Protein AF-A0AAD5YRX8-F1 (afdb_monomer)

Foldseek 3Di:
DPDDQAEDPVQPDLPAQAWEAEPVNYIGRHHLVLLLVQAVLSVVVVPPPDCVVVPVVDDDDDDDDDAPEDDPVLPPPCLVVVLVVVVVVVVVVVPDDDDDDDDDDDDDDDDDDDDDDDDDPPPPDSPRRRYYYDHADDQLLVQLRCQSVVHDHDQDQAPVSVVSVVSVCSSSRRVPSVVVVLVSCPDPRNLVPLVVQLVVCVVNVVVVSNVSSVVSDDDPDPDPDPPDD

Mean predicted aligned error: 15.64 Å

Solvent-accessible surface area (backbone atoms only — not comparable to full-atom values): 14385 Å² total; per-residue (Å²): 130,78,95,75,72,43,66,38,91,93,24,64,50,89,86,31,54,26,31,41,28,32,64,80,46,44,32,34,32,40,46,57,70,47,48,40,72,44,7,66,58,43,29,59,61,70,68,46,82,59,66,71,77,60,49,81,77,56,96,70,92,77,94,75,88,70,71,57,63,73,68,79,85,72,50,99,64,59,59,63,61,51,49,52,52,49,53,51,52,58,59,56,60,77,74,63,85,84,77,89,77,83,82,87,80,80,84,82,89,79,90,82,82,90,82,91,76,83,82,75,87,70,78,78,74,94,78,75,57,51,47,34,59,44,97,41,53,58,68,32,47,51,53,47,52,26,56,65,64,72,45,89,70,77,83,82,88,47,67,68,56,51,52,47,24,50,54,45,31,61,74,53,43,26,67,62,61,56,62,57,46,62,63,56,56,74,35,72,81,40,60,77,42,21,69,60,42,24,52,52,16,63,75,72,68,35,60,70,51,24,56,53,19,53,77,66,50,78,74,81,72,78,73,79,76,81,75,88,127

Radius of gyration: 24.67 Å; Cα contacts (8 Å, |Δi|>4): 198; chains: 1; bounding box: 83×58×82 Å

Secondary structure (DSSP, 8-state):
--TT-PBPTTS--TT-SEEEE-TT--EEEE-HHHHHHH-HHHHHHHTSPPHHHHGGG-----------PPPGGG-TTHHHHHHHHHHHHHHHHTT------------------------------S---EEEE-SS-HHHHHHHHHHHTT---PPP--HHHHHHHHHHHHHTT-HHHHHHHHHHTTSHHHHT-HHHHHHHHHHHT-HHHHHHHHHHS-----PPP----

Organism: NCBI:txid56174

Sequence (229 aa):
MSPDQKFHPQFDDPEAEIIISSKEGTLFRVHSAILKSASDLLRLFLSRPSIAAATEASTHFESFAPAKHLPSALSAGGWRERQKAREAAAAADKGGGWGDSRPKRSEPATSFMEDAAPRNEGKLDDTSADVITVPFFDKPLERVLLIISAKPIPPWQSFAELEAAMEVMDYLDTPGPISYIRYWCLTPVFLSEPIRLYGLGARYGWEDVMQHASKLTPIPQSVPNPAFS

Structure (mmCIF, N/CA/C/O backbone):
data_AF-A0AAD5YRX8-F1
#
_entry.id   AF-A0AAD5YRX8-F1
#
loop_
_atom_site.group_PDB
_atom_site.id
_atom_site.type_symbol
_atom_site.label_atom_id
_atom_site.label_alt_id
_atom_site.label_comp_id
_atom_site.label_asym_id
_atom_site.label_entity_id
_atom_site.label_seq_id
_atom_site.pdbx_PDB_ins_code
_atom_site.Cartn_x
_atom_site.Cartn_y
_atom_site.Cartn_z
_atom_site.occupancy
_atom_site.B_iso_or_equiv
_atom_site.auth_seq_id
_atom_site.auth_comp_id
_atom_site.auth_asym_id
_atom_site.auth_atom_id
_atom_site.pdbx_PDB_model_num
ATOM 1 N N . MET A 1 1 ? -5.962 17.416 25.108 1.00 44.09 1 MET A N 1
ATOM 2 C CA . MET A 1 1 ? -5.984 16.975 23.699 1.00 44.09 1 MET A CA 1
ATOM 3 C C . MET A 1 1 ? -5.557 18.166 22.862 1.00 44.09 1 MET A C 1
ATOM 5 O O . MET A 1 1 ? -6.163 19.218 23.018 1.00 44.09 1 MET A O 1
ATOM 9 N N . SER A 1 2 ? -4.455 18.067 22.115 1.00 42.47 2 SER A N 1
ATOM 10 C CA . SER A 1 2 ? -4.017 19.171 21.248 1.00 42.47 2 SER A CA 1
ATOM 11 C C . SER A 1 2 ? -5.039 19.378 20.119 1.00 42.47 2 SER A C 1
ATOM 13 O O . SER A 1 2 ? -5.554 18.385 19.611 1.00 42.47 2 SER A O 1
ATOM 15 N N . PRO A 1 3 ? -5.362 20.626 19.750 1.00 48.47 3 PRO A N 1
ATOM 16 C CA . PRO A 1 3 ? -6.600 20.964 19.040 1.00 48.47 3 PRO A CA 1
ATOM 17 C C . PRO A 1 3 ? -6.695 20.598 17.545 1.00 48.47 3 PRO A C 1
ATOM 19 O O . PRO A 1 3 ? -7.724 20.896 16.954 1.00 48.47 3 PRO A O 1
ATOM 22 N N . ASP A 1 4 ? -5.723 19.908 16.938 1.00 59.03 4 ASP A N 1
ATOM 23 C CA . ASP A 1 4 ? -5.696 19.697 15.475 1.00 59.03 4 ASP A CA 1
ATOM 24 C C . ASP A 1 4 ? -5.558 18.222 15.043 1.00 59.03 4 ASP A C 1
ATOM 26 O O . ASP A 1 4 ? -4.971 17.918 14.005 1.00 59.03 4 ASP A O 1
ATOM 30 N N . GLN A 1 5 ? -6.083 17.269 15.822 1.00 68.62 5 GLN A N 1
ATOM 31 C CA . GLN A 1 5 ? -6.191 15.886 15.339 1.00 68.62 5 GLN A CA 1
ATOM 32 C C . GLN A 1 5 ? -7.262 15.797 14.250 1.00 68.62 5 GLN A C 1
ATOM 34 O O . GLN A 1 5 ? -8.460 15.884 14.517 1.00 68.62 5 GLN A O 1
ATOM 39 N N . LYS A 1 6 ? -6.811 15.635 13.006 1.00 89.94 6 LYS A N 1
ATOM 40 C CA . LYS A 1 6 ? -7.665 15.533 11.825 1.00 89.94 6 LYS A CA 1
ATOM 41 C C . LYS A 1 6 ? -7.817 14.071 11.413 1.00 89.94 6 LYS A C 1
ATOM 43 O O . LYS A 1 6 ? -6.823 13.391 11.154 1.00 89.94 6 LYS A O 1
ATOM 48 N N . PHE A 1 7 ? -9.059 13.603 11.313 1.00 92.19 7 PHE A N 1
ATOM 49 C CA . PHE A 1 7 ? -9.356 12.310 10.701 1.00 92.19 7 PHE A CA 1
ATOM 50 C C . PHE A 1 7 ? -9.218 12.385 9.180 1.00 92.19 7 PHE A C 1
ATOM 52 O O . PHE A 1 7 ? -9.568 13.386 8.542 1.00 92.19 7 PHE A O 1
ATOM 59 N N . HIS A 1 8 ? -8.677 11.323 8.590 1.00 93.12 8 HIS A N 1
ATOM 60 C CA . HIS A 1 8 ? -8.546 11.221 7.147 1.00 93.12 8 HIS A CA 1
ATOM 61 C C . HIS A 1 8 ? -9.921 10.959 6.504 1.00 93.12 8 HIS A C 1
ATOM 63 O O . HIS A 1 8 ? -10.581 9.993 6.877 1.00 93.12 8 HIS A O 1
ATOM 69 N N . PRO A 1 9 ? -10.347 11.716 5.474 1.00 92.81 9 PRO A N 1
ATOM 70 C CA . PRO A 1 9 ? -11.719 11.654 4.950 1.00 92.81 9 PRO A CA 1
ATOM 71 C C . PRO A 1 9 ? -12.128 10.285 4.384 1.00 92.81 9 PRO A C 1
ATOM 73 O O . PRO A 1 9 ? -13.308 9.958 4.339 1.00 92.81 9 PRO A O 1
ATOM 76 N N . GLN A 1 10 ? -11.170 9.471 3.927 1.00 92.38 10 GLN A N 1
ATOM 77 C CA . GLN A 1 10 ? -11.443 8.114 3.421 1.00 92.38 10 GLN A CA 1
ATOM 78 C C . GLN A 1 10 ? -11.399 7.015 4.499 1.00 92.38 10 GLN A C 1
ATOM 80 O O . GLN A 1 10 ? -11.791 5.874 4.216 1.00 92.38 10 GLN A O 1
ATOM 85 N N . PHE A 1 11 ? -10.904 7.359 5.691 1.00 93.19 11 PHE A N 1
ATOM 86 C CA . PHE A 1 11 ? -10.679 6.490 6.847 1.00 93.19 11 PHE A CA 1
ATOM 87 C C . PHE A 1 11 ? -11.217 7.178 8.110 1.00 93.19 11 PHE A C 1
ATOM 89 O O . PHE A 1 11 ? -10.489 7.369 9.081 1.00 93.19 11 PHE A O 1
ATOM 96 N N . ASP A 1 12 ? -12.487 7.578 8.057 1.00 92.94 12 ASP A N 1
ATOM 97 C CA . ASP A 1 12 ? -13.241 8.185 9.161 1.00 92.94 12 ASP A CA 1
ATOM 98 C C . ASP A 1 12 ? -14.551 7.412 9.390 1.00 92.94 12 ASP A C 1
ATOM 100 O O . ASP A 1 12 ? -15.645 7.964 9.444 1.00 92.94 12 ASP A O 1
ATOM 104 N N . ASP A 1 13 ? -14.449 6.083 9.400 1.00 90.50 13 ASP A N 1
ATOM 105 C CA . ASP A 1 13 ? -15.590 5.215 9.679 1.00 90.50 13 ASP A CA 1
ATOM 106 C C . ASP A 1 13 ? -15.780 5.112 11.203 1.00 90.50 13 ASP A C 1
ATOM 108 O O . ASP A 1 13 ? -14.859 4.639 11.878 1.00 90.50 13 ASP A O 1
ATOM 112 N N . PRO A 1 14 ? -16.918 5.556 11.769 1.00 88.19 14 PRO A N 1
ATOM 113 C CA . PRO A 1 14 ? -17.164 5.492 13.208 1.00 88.19 14 PRO A CA 1
ATOM 114 C C . PRO A 1 14 ? -17.244 4.069 13.759 1.00 88.19 14 PRO A C 1
ATOM 116 O O . PRO A 1 14 ? -16.998 3.876 14.944 1.00 88.19 14 PRO A O 1
ATOM 119 N N . GLU A 1 15 ? -17.518 3.073 12.917 1.00 87.12 15 GLU A N 1
ATOM 120 C CA . GLU A 1 15 ? -17.596 1.670 13.334 1.00 87.12 15 GLU A CA 1
ATOM 121 C C . GLU A 1 15 ? -16.211 1.006 13.433 1.00 87.12 15 GLU A C 1
ATOM 123 O O . GLU A 1 15 ? -16.094 -0.166 13.790 1.00 87.12 15 GLU A O 1
ATOM 128 N N . ALA A 1 16 ? -15.139 1.715 13.073 1.00 89.81 16 ALA A N 1
ATOM 129 C CA . ALA A 1 16 ? -13.795 1.163 13.100 1.00 89.81 16 ALA A CA 1
ATOM 130 C C . ALA A 1 16 ? -13.229 1.078 14.526 1.00 89.81 16 ALA A C 1
ATOM 132 O O . ALA A 1 16 ? -13.111 2.067 15.244 1.00 89.81 16 ALA A O 1
ATOM 133 N N . GLU A 1 17 ? -12.762 -0.113 14.889 1.00 89.31 17 GLU A N 1
ATOM 134 C CA . GLU A 1 17 ? -12.237 -0.415 16.228 1.00 89.31 17 GLU A CA 1
ATOM 135 C C . GLU A 1 17 ? -10.806 0.102 16.478 1.00 89.31 17 GLU A C 1
ATOM 137 O O . GLU A 1 17 ? -10.356 0.181 17.623 1.00 89.31 17 GLU A O 1
ATOM 142 N N . ILE A 1 18 ? -10.049 0.396 15.413 1.00 90.44 18 ILE A N 1
ATOM 143 C CA . ILE A 1 18 ? -8.621 0.725 15.492 1.00 90.44 18 ILE A CA 1
ATOM 144 C C . ILE A 1 18 ? -8.366 2.074 14.841 1.00 90.44 18 ILE A C 1
ATOM 146 O O . ILE A 1 18 ? -8.819 2.347 13.728 1.00 90.44 18 ILE A O 1
ATOM 150 N N . ILE A 1 19 ? -7.560 2.890 15.513 1.00 93.12 19 ILE A N 1
ATOM 151 C CA . ILE A 1 19 ? -7.082 4.162 14.985 1.00 93.12 19 ILE A CA 1
ATOM 152 C C . ILE A 1 19 ? -5.579 4.053 14.768 1.00 93.12 19 ILE A C 1
ATOM 154 O O . ILE A 1 19 ? -4.818 3.833 15.705 1.00 93.12 19 ILE A O 1
ATOM 158 N N . ILE A 1 20 ? -5.125 4.250 13.537 1.00 92.81 20 ILE A N 1
ATOM 159 C CA . ILE A 1 20 ? -3.703 4.395 13.233 1.00 92.81 20 ILE A CA 1
ATOM 160 C C . ILE A 1 20 ? -3.388 5.889 13.170 1.00 92.81 20 ILE A C 1
ATOM 162 O O . ILE A 1 20 ? -4.012 6.623 12.413 1.00 92.81 20 ILE A O 1
ATOM 166 N N . SER A 1 21 ? -2.426 6.347 13.965 1.00 93.44 21 SER A N 1
ATOM 167 C CA . SER A 1 21 ? -1.923 7.722 13.937 1.00 93.44 21 SER A CA 1
ATOM 168 C C . SER A 1 21 ? -0.626 7.774 13.144 1.00 93.44 21 SER A C 1
ATOM 170 O O . SER A 1 21 ? 0.329 7.064 13.474 1.00 93.44 21 SER A O 1
ATOM 172 N N . SER A 1 22 ? -0.563 8.651 12.147 1.00 94.50 22 SER A N 1
ATOM 173 C CA . SER A 1 22 ? 0.682 8.953 11.444 1.00 94.50 22 SER A CA 1
ATOM 174 C C . SER A 1 22 ? 1.635 9.793 12.298 1.00 94.50 22 SER A C 1
ATOM 176 O O . SER A 1 22 ? 1.285 10.283 13.378 1.00 94.50 22 SER A O 1
ATOM 178 N N . LYS A 1 23 ? 2.841 10.010 11.768 1.00 91.62 23 LYS A N 1
ATOM 179 C CA . LYS A 1 23 ? 3.840 10.934 12.312 1.00 91.62 23 LYS A CA 1
ATOM 180 C C . LYS A 1 23 ? 3.385 12.398 12.268 1.00 91.62 23 LYS A C 1
ATOM 182 O O . LYS A 1 23 ? 3.828 13.185 13.098 1.00 91.62 23 LYS A O 1
ATOM 187 N N . GLU A 1 24 ? 2.535 12.761 11.309 1.00 90.12 24 GLU A N 1
ATOM 188 C CA . GLU A 1 24 ? 2.011 14.127 11.139 1.00 90.12 24 GLU A CA 1
ATOM 189 C C . GLU A 1 24 ? 0.778 14.389 12.020 1.00 90.12 24 GLU A C 1
ATOM 191 O O . GLU A 1 24 ? 0.320 15.523 12.116 1.00 90.12 24 GLU A O 1
ATOM 196 N N . GLY A 1 25 ? 0.280 13.360 12.716 1.00 89.56 25 GLY A N 1
ATOM 197 C CA . GLY A 1 25 ? -0.861 13.453 13.627 1.00 89.56 25 GLY A CA 1
ATOM 198 C C . GLY A 1 25 ? -2.216 13.190 12.967 1.00 89.56 25 GLY A C 1
ATOM 199 O O . GLY A 1 25 ? -3.239 13.281 13.647 1.00 89.56 25 GLY A O 1
ATOM 200 N N . THR A 1 26 ? -2.238 12.832 11.680 1.00 94.19 26 THR A N 1
ATOM 201 C CA . THR A 1 26 ? -3.454 12.404 10.981 1.00 94.19 26 THR A CA 1
ATOM 202 C C . THR A 1 26 ? -3.899 11.041 11.496 1.00 94.19 26 THR A C 1
ATOM 204 O O . THR A 1 26 ? -3.095 10.116 11.659 1.00 94.19 26 THR A O 1
ATOM 207 N N . LEU A 1 27 ? -5.199 10.921 11.759 1.00 94.44 27 LEU A N 1
ATOM 208 C CA . LEU A 1 27 ? -5.818 9.718 12.301 1.00 94.44 27 LEU A CA 1
ATOM 209 C C . LEU A 1 27 ? -6.548 8.941 11.202 1.00 94.44 27 LEU A C 1
ATOM 211 O O . LEU A 1 27 ? -7.339 9.502 10.442 1.00 94.44 27 LEU A O 1
ATOM 215 N N . PHE A 1 28 ? -6.307 7.635 11.154 1.00 95.25 28 PHE A N 1
ATOM 216 C CA . PHE A 1 28 ? -6.902 6.705 10.201 1.00 95.25 28 PHE A CA 1
ATOM 217 C C . PHE A 1 28 ? -7.710 5.654 10.963 1.00 95.25 28 PHE A C 1
ATOM 219 O O . PHE A 1 28 ? -7.137 4.782 11.618 1.00 95.25 28 PHE A O 1
ATOM 226 N N . ARG A 1 29 ? -9.038 5.729 10.876 1.00 94.38 29 ARG A N 1
ATOM 227 C CA . ARG A 1 29 ? -9.967 4.726 11.410 1.00 94.38 29 ARG A CA 1
ATOM 228 C C . ARG A 1 29 ? -10.007 3.520 10.473 1.00 94.38 29 ARG A C 1
ATOM 230 O O . ARG A 1 29 ? -10.356 3.647 9.297 1.00 94.38 29 ARG A O 1
ATOM 237 N N . VAL A 1 30 ? -9.603 2.353 10.975 1.00 93.44 30 VAL A N 1
ATOM 238 C CA . VAL A 1 30 ? -9.500 1.110 10.198 1.00 93.44 30 VAL A CA 1
ATOM 239 C C . VAL A 1 30 ? -10.091 -0.064 10.977 1.00 93.44 30 VAL A C 1
ATOM 241 O O . VAL A 1 30 ? -9.853 -0.239 12.168 1.00 93.44 30 VAL A O 1
ATOM 244 N N . HIS A 1 31 ? -10.843 -0.914 10.282 1.00 92.88 31 HIS A N 1
ATOM 245 C CA . HIS A 1 31 ? -11.428 -2.122 10.860 1.00 92.88 31 HIS A CA 1
ATOM 246 C C . HIS A 1 31 ? -10.367 -3.176 11.183 1.00 92.88 31 HIS A C 1
ATOM 248 O O . HIS A 1 31 ? -9.516 -3.500 10.345 1.00 92.88 31 HIS A O 1
ATOM 254 N N . SER A 1 32 ? -10.461 -3.792 12.366 1.00 89.88 32 SER A N 1
ATOM 255 C CA . SER A 1 32 ? -9.506 -4.821 12.790 1.00 89.88 32 SER A CA 1
ATOM 256 C C . SER A 1 32 ? -9.499 -6.033 11.863 1.00 89.88 32 SER A C 1
ATOM 258 O O . SER A 1 32 ? -8.435 -6.589 11.598 1.00 89.88 32 SER A O 1
ATOM 260 N N . ALA A 1 33 ? -10.650 -6.396 11.289 1.00 89.50 33 ALA A N 1
ATOM 261 C CA . ALA A 1 33 ? -10.764 -7.470 10.305 1.00 89.50 33 ALA A CA 1
ATOM 262 C C . ALA A 1 33 ? -9.861 -7.251 9.075 1.00 89.50 33 ALA A C 1
ATOM 264 O O . ALA A 1 33 ? -9.190 -8.188 8.640 1.00 89.50 33 ALA A O 1
ATOM 265 N N . ILE A 1 34 ? -9.779 -6.015 8.563 1.00 91.00 34 ILE A N 1
ATOM 266 C CA . ILE A 1 34 ? -8.937 -5.665 7.408 1.00 91.00 34 ILE A CA 1
ATOM 267 C C . ILE A 1 34 ? -7.463 -5.849 7.778 1.00 91.00 34 ILE A C 1
ATOM 269 O O . ILE A 1 34 ? -6.748 -6.604 7.119 1.00 91.00 34 ILE A O 1
ATOM 273 N N . LEU A 1 35 ? -7.024 -5.246 8.887 1.00 89.38 35 LEU A N 1
ATOM 274 C CA . LEU A 1 35 ? -5.632 -5.321 9.347 1.00 89.38 35 LEU A CA 1
ATOM 275 C C . LEU A 1 35 ? -5.197 -6.761 9.667 1.00 89.38 35 LEU A C 1
ATOM 277 O O . LEU A 1 35 ? -4.124 -7.190 9.245 1.00 89.38 35 LEU A O 1
ATOM 281 N N . LYS A 1 36 ? -6.056 -7.536 10.344 1.00 89.25 36 LYS A N 1
ATOM 282 C CA . LYS A 1 36 ? -5.835 -8.959 10.662 1.00 89.25 36 LYS A CA 1
ATOM 283 C C . LYS A 1 36 ? -5.796 -9.846 9.417 1.00 89.25 36 LYS A C 1
ATOM 285 O O . LYS A 1 36 ? -5.235 -10.936 9.475 1.00 89.25 36 LYS A O 1
ATOM 290 N N . SER A 1 37 ? -6.456 -9.453 8.329 1.00 86.50 37 SER A N 1
ATOM 291 C CA . SER A 1 37 ? -6.424 -10.203 7.069 1.00 86.50 37 SER A CA 1
ATOM 292 C C . SER A 1 37 ? -5.160 -9.920 6.258 1.00 86.50 37 SER A C 1
ATOM 294 O O . SER A 1 37 ? -4.647 -10.822 5.601 1.00 86.50 37 SER A O 1
ATOM 296 N N . ALA A 1 38 ? -4.642 -8.692 6.341 1.00 86.31 38 ALA A N 1
ATOM 297 C CA . ALA A 1 38 ? -3.509 -8.233 5.548 1.00 86.31 38 ALA A CA 1
ATOM 298 C C . ALA A 1 38 ? -2.139 -8.534 6.180 1.00 86.31 38 ALA A C 1
ATOM 300 O O . ALA A 1 38 ? -1.150 -8.614 5.450 1.00 86.31 38 ALA A O 1
ATOM 301 N N . SER A 1 39 ? -2.073 -8.682 7.508 1.00 85.12 39 SER A N 1
ATOM 302 C CA . SER A 1 39 ? -0.830 -8.878 8.261 1.00 85.12 39 SER A CA 1
ATOM 303 C C . SER A 1 39 ? -0.990 -9.917 9.365 1.00 85.12 39 SER A C 1
ATOM 305 O O . SER A 1 39 ? -1.843 -9.782 10.248 1.00 85.12 39 SER A O 1
ATOM 307 N N . ASP A 1 40 ? -0.123 -10.931 9.360 1.00 79.88 40 ASP A N 1
ATOM 308 C CA . ASP A 1 40 ? -0.052 -11.913 10.446 1.00 79.88 40 ASP A CA 1
ATOM 309 C C . ASP A 1 40 ? 0.504 -11.287 11.732 1.00 79.88 40 ASP A C 1
ATOM 311 O O . ASP A 1 40 ? 0.082 -11.650 12.832 1.00 79.88 40 ASP A O 1
ATOM 315 N N . LEU A 1 41 ? 1.383 -10.286 11.618 1.00 80.25 41 LEU A N 1
ATOM 316 C CA . LEU A 1 41 ? 1.864 -9.512 12.759 1.00 80.25 41 LEU A CA 1
ATOM 317 C C . LEU A 1 41 ? 0.719 -8.761 13.435 1.00 80.25 41 LEU A C 1
ATOM 319 O O . LEU A 1 41 ? 0.541 -8.879 14.649 1.00 80.25 41 LEU A O 1
ATOM 323 N N . LEU A 1 42 ? -0.081 -8.016 12.666 1.00 81.12 42 LEU A N 1
ATOM 324 C CA . LEU A 1 42 ? -1.233 -7.295 13.208 1.00 81.12 42 LEU A CA 1
ATOM 325 C C . LEU A 1 42 ? -2.302 -8.272 13.688 1.00 81.12 42 LEU A C 1
ATOM 327 O O . LEU A 1 42 ? -2.927 -8.024 14.715 1.00 81.12 42 LEU A O 1
ATOM 331 N N . ARG A 1 43 ? -2.460 -9.427 13.033 1.00 81.19 43 ARG A N 1
ATOM 332 C CA . ARG A 1 43 ? -3.308 -10.508 13.539 1.00 81.19 43 ARG A CA 1
ATOM 333 C C . ARG A 1 43 ? -2.878 -10.947 14.930 1.00 81.19 43 ARG A C 1
ATOM 335 O O . ARG A 1 43 ? -3.718 -10.975 15.824 1.00 81.19 43 ARG A O 1
ATOM 342 N N . LEU A 1 44 ? -1.600 -11.237 15.144 1.00 81.31 44 LEU A N 1
ATOM 343 C CA . LEU A 1 44 ? -1.081 -11.646 16.451 1.00 81.31 44 LEU A CA 1
ATOM 344 C C . LEU A 1 44 ? -1.159 -10.522 17.489 1.00 81.31 44 LEU A C 1
ATOM 346 O O . LEU A 1 44 ? -1.487 -10.784 18.644 1.00 81.31 44 LEU A O 1
ATOM 350 N N . PHE A 1 45 ? -0.876 -9.283 17.089 1.00 80.31 45 PHE A N 1
ATOM 351 C CA . PHE A 1 45 ? -0.910 -8.118 17.969 1.00 80.31 45 PHE A CA 1
ATOM 352 C C . PHE A 1 45 ? -2.334 -7.800 18.444 1.00 80.31 45 PHE A C 1
ATOM 354 O O . PHE A 1 45 ? -2.554 -7.623 19.639 1.00 80.31 45 PHE A O 1
ATOM 361 N N . LEU A 1 46 ? -3.303 -7.806 17.526 1.00 79.94 46 LEU A N 1
ATOM 362 C CA . LEU A 1 46 ? -4.705 -7.458 17.777 1.00 79.94 46 LEU A CA 1
ATOM 363 C C . LEU A 1 46 ? -5.549 -8.624 18.303 1.00 79.94 46 LEU A C 1
ATOM 365 O O . LEU A 1 46 ? -6.672 -8.411 18.749 1.00 79.94 46 LEU A O 1
ATOM 369 N N . SER A 1 47 ? -5.057 -9.863 18.213 1.00 77.31 47 SER A N 1
ATOM 370 C CA . SER A 1 47 ? -5.730 -11.029 18.812 1.00 77.31 47 SER A CA 1
ATOM 371 C C . SER A 1 47 ? -5.374 -11.218 20.286 1.00 77.31 47 SER A C 1
ATOM 373 O O . SER A 1 47 ? -5.960 -12.073 20.947 1.00 77.31 47 SER A O 1
ATOM 375 N N . ARG A 1 48 ? -4.422 -10.444 20.825 1.00 71.94 48 ARG A N 1
ATOM 376 C CA . ARG A 1 48 ? -4.182 -10.418 22.269 1.00 71.94 48 ARG A CA 1
ATOM 377 C C . ARG A 1 48 ? -5.348 -9.682 22.933 1.00 71.94 48 ARG A C 1
ATOM 379 O O . ARG A 1 48 ? -5.638 -8.563 22.511 1.00 71.94 48 ARG A O 1
ATOM 386 N N . PRO A 1 49 ? -6.007 -10.267 23.950 1.00 54.41 49 PRO A N 1
ATOM 387 C CA . PRO A 1 49 ? -7.066 -9.574 24.666 1.00 54.41 49 PRO A CA 1
ATOM 388 C C . PRO A 1 49 ? -6.502 -8.262 25.212 1.00 54.41 49 PRO A C 1
ATOM 390 O O . PRO A 1 49 ? -5.483 -8.251 25.908 1.00 54.41 49 PRO A O 1
ATOM 393 N N . SER A 1 50 ? -7.126 -7.148 24.827 1.00 49.81 50 SER A N 1
ATOM 394 C CA . SER A 1 50 ? -6.769 -5.834 25.344 1.00 49.81 50 SER A CA 1
ATOM 395 C C . SER A 1 50 ? -6.889 -5.875 26.868 1.00 49.81 50 SER A C 1
ATOM 397 O O . SER A 1 50 ? -7.925 -6.280 27.394 1.00 49.81 50 SER A O 1
ATOM 399 N N . ILE A 1 51 ? -5.844 -5.451 27.586 1.00 44.91 51 ILE A N 1
ATOM 400 C CA . ILE A 1 51 ? -5.853 -5.350 29.058 1.00 44.91 51 ILE A CA 1
ATOM 401 C C . ILE A 1 51 ? -7.011 -4.449 29.541 1.00 44.91 51 ILE A C 1
ATOM 403 O O . ILE A 1 51 ? -7.465 -4.588 30.674 1.00 44.91 51 ILE A O 1
ATOM 407 N N . ALA A 1 52 ? -7.579 -3.612 28.662 1.00 43.91 52 ALA A N 1
ATOM 408 C CA . ALA A 1 52 ? -8.800 -2.854 28.925 1.00 43.91 52 ALA A CA 1
ATOM 409 C C . ALA A 1 52 ? -9.977 -3.743 29.382 1.00 43.91 52 ALA A C 1
ATOM 411 O O . ALA A 1 52 ? -10.634 -3.405 30.359 1.00 43.91 52 ALA A O 1
ATOM 412 N N . ALA A 1 53 ? -10.174 -4.928 28.786 1.00 41.78 53 ALA A N 1
ATOM 413 C CA . ALA A 1 53 ? -11.232 -5.860 29.205 1.00 41.78 53 ALA A CA 1
ATOM 414 C C . ALA A 1 53 ? -10.944 -6.537 30.561 1.00 41.78 53 ALA A C 1
ATOM 416 O O . ALA A 1 53 ? -11.858 -6.989 31.241 1.00 41.78 53 ALA A O 1
ATOM 417 N N . ALA A 1 54 ? -9.676 -6.593 30.982 1.00 37.88 54 ALA A N 1
ATOM 418 C CA . ALA A 1 54 ? -9.285 -7.108 32.295 1.00 37.88 54 ALA A CA 1
ATOM 419 C C . ALA A 1 54 ? -9.332 -6.032 33.398 1.00 37.88 54 ALA A C 1
ATOM 421 O O . ALA A 1 54 ? -9.214 -6.356 34.578 1.00 37.88 54 ALA A O 1
ATOM 422 N N . THR A 1 55 ? -9.515 -4.758 33.031 1.00 37.97 55 THR A N 1
ATOM 423 C CA . THR A 1 55 ? -9.501 -3.634 33.980 1.00 37.97 55 THR A CA 1
ATOM 424 C C . THR A 1 55 ? -10.842 -3.473 34.710 1.00 37.97 55 THR A C 1
ATOM 426 O O . THR A 1 55 ? -10.878 -2.914 35.803 1.00 37.97 55 THR A O 1
ATOM 429 N N . GLU A 1 56 ? -11.933 -4.059 34.205 1.00 44.16 56 GLU A N 1
ATOM 430 C CA . GLU A 1 56 ? -13.218 -4.093 34.927 1.00 44.16 56 GLU A CA 1
ATOM 431 C C . GLU A 1 56 ? -13.202 -5.016 36.163 1.00 44.16 56 GLU A C 1
ATOM 433 O O . GLU A 1 56 ? -14.089 -4.933 37.008 1.00 44.16 56 GLU A O 1
ATOM 438 N N . ALA A 1 57 ? -12.172 -5.857 36.324 1.00 45.47 57 ALA A N 1
ATOM 439 C CA . ALA A 1 57 ? -12.051 -6.775 37.457 1.00 45.47 57 ALA A CA 1
ATOM 440 C C . ALA A 1 57 ? -11.175 -6.258 38.614 1.00 45.47 57 ALA A C 1
ATOM 442 O O . ALA A 1 57 ? -11.005 -6.971 39.604 1.00 45.47 57 ALA A O 1
ATOM 443 N N . SER A 1 58 ? -10.585 -5.059 38.545 1.00 37.28 58 SER A N 1
ATOM 444 C CA . SER A 1 58 ? -9.764 -4.546 39.655 1.00 37.28 58 SER A CA 1
ATOM 445 C C . SER A 1 58 ? -9.748 -3.024 39.720 1.00 37.28 58 SER A C 1
ATOM 447 O O . SER A 1 58 ? -8.977 -2.337 39.057 1.00 37.28 58 SER A O 1
ATOM 449 N N . THR A 1 59 ? -10.600 -2.497 40.594 1.00 40.56 59 THR A N 1
ATOM 450 C CA . THR A 1 59 ? -10.596 -1.109 41.045 1.00 40.56 59 THR A CA 1
ATOM 451 C C . THR A 1 59 ? -9.340 -0.809 41.871 1.00 40.56 59 THR A C 1
ATOM 453 O O . THR A 1 59 ? -9.349 -1.050 43.076 1.00 40.56 59 THR A O 1
ATOM 456 N N . HIS A 1 60 ? -8.281 -0.257 41.271 1.00 35.69 60 HIS A N 1
ATOM 457 C CA . HIS A 1 60 ? -7.401 0.701 41.958 1.00 35.69 60 HIS A CA 1
ATOM 458 C C . HIS A 1 60 ? -6.466 1.447 40.985 1.00 35.69 60 HIS A C 1
ATOM 460 O O . HIS A 1 60 ? -5.583 0.854 40.381 1.00 35.69 60 HIS A O 1
ATOM 466 N N . PHE A 1 61 ? -6.705 2.756 40.865 1.00 32.84 61 PHE A N 1
ATOM 467 C CA . PHE A 1 61 ? -5.781 3.864 40.573 1.00 32.84 61 PHE A CA 1
ATOM 468 C C . PHE A 1 61 ? -4.386 3.546 39.983 1.00 32.84 61 PHE A C 1
ATOM 470 O O . PHE A 1 61 ? -3.509 3.107 40.714 1.00 32.84 61 PHE A O 1
ATOM 477 N N . GLU A 1 62 ? -4.146 3.937 38.725 1.00 31.6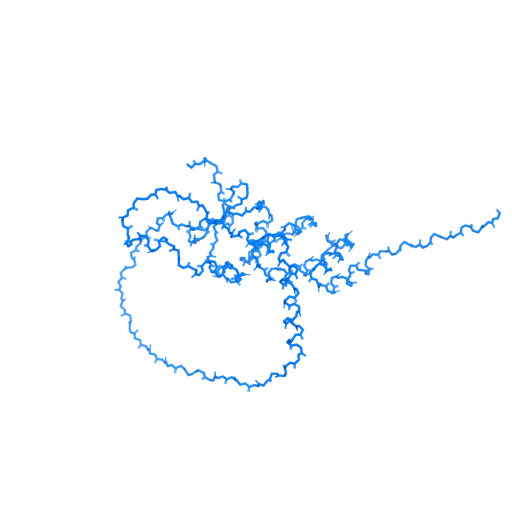4 62 GLU A N 1
ATOM 478 C CA . GLU A 1 62 ? -3.120 4.938 38.371 1.00 31.64 62 GLU A CA 1
ATOM 479 C C . GLU A 1 62 ? -3.259 5.365 36.903 1.00 31.64 62 GLU A C 1
ATOM 481 O O . GLU A 1 62 ? -3.317 4.550 35.982 1.00 31.64 62 GLU A O 1
ATOM 486 N N . SER A 1 63 ? -3.341 6.678 36.687 1.00 47.91 63 SER A N 1
ATOM 487 C CA . SER A 1 63 ? -3.260 7.291 35.367 1.00 47.91 63 SER A CA 1
ATOM 488 C C . SER A 1 63 ? -1.912 6.987 34.725 1.00 47.91 63 SER A C 1
ATOM 490 O O . SER A 1 63 ? -0.896 7.305 35.328 1.00 47.91 63 SER A O 1
ATOM 492 N N . PHE A 1 64 ? -1.913 6.472 33.498 1.00 28.31 64 PHE A N 1
ATOM 493 C CA . PHE A 1 64 ? -1.021 6.862 32.400 1.00 28.31 64 PHE A CA 1
ATOM 494 C C . PHE A 1 64 ? -1.409 6.017 31.181 1.00 28.31 64 PHE A C 1
ATOM 496 O O . PHE A 1 64 ? -1.156 4.816 31.143 1.00 28.31 64 PHE A O 1
ATOM 503 N N . ALA A 1 65 ? -2.018 6.632 30.166 1.00 46.34 65 ALA A N 1
ATOM 504 C CA . ALA A 1 65 ? -1.979 6.044 28.834 1.00 46.34 65 ALA A CA 1
ATOM 505 C C . ALA A 1 65 ? -0.569 6.256 28.269 1.00 46.34 65 ALA A C 1
ATOM 507 O O . ALA A 1 65 ? -0.049 7.374 28.322 1.00 46.34 65 ALA A O 1
ATOM 508 N N . PRO A 1 66 ? 0.013 5.233 27.640 1.00 41.44 66 PRO A N 1
ATOM 509 C CA . PRO A 1 66 ? 0.737 5.497 26.416 1.00 41.44 66 PRO A CA 1
ATOM 510 C C . PRO A 1 66 ? 0.107 4.694 25.282 1.00 41.44 66 PRO A C 1
ATOM 512 O O . PRO A 1 66 ? -0.276 3.534 25.446 1.00 41.44 66 PRO A O 1
ATOM 515 N N . ALA A 1 67 ? -0.006 5.341 24.122 1.00 44.28 67 ALA A N 1
ATOM 516 C CA . ALA A 1 67 ? -0.324 4.687 22.862 1.00 44.28 67 ALA A CA 1
ATOM 517 C C . ALA A 1 67 ? 0.487 3.390 22.738 1.00 44.28 67 ALA A C 1
ATOM 519 O O . ALA A 1 67 ? 1.673 3.349 23.086 1.00 44.28 67 ALA A O 1
ATOM 520 N N . LYS A 1 68 ? -0.155 2.316 22.270 1.00 54.94 68 LYS A N 1
ATOM 521 C CA . LYS A 1 68 ? 0.511 1.024 22.110 1.00 54.94 68 LYS A CA 1
ATOM 522 C C . LYS A 1 68 ? 1.539 1.171 20.985 1.00 54.94 68 LYS A C 1
ATOM 524 O O . LYS A 1 68 ? 1.211 1.056 19.807 1.00 54.94 68 LYS A O 1
ATOM 529 N N . HIS A 1 69 ? 2.785 1.462 21.341 1.00 54.41 69 HIS A N 1
ATOM 530 C CA . HIS A 1 69 ? 3.891 1.419 20.397 1.00 54.41 69 HIS A CA 1
ATOM 531 C C . HIS A 1 69 ? 4.100 -0.032 19.960 1.00 54.41 69 HIS A C 1
ATOM 533 O O . HIS A 1 69 ? 4.243 -0.934 20.791 1.00 54.41 69 HIS A O 1
ATOM 539 N N . LEU A 1 70 ? 4.126 -0.264 18.650 1.00 54.59 70 LEU A N 1
ATOM 540 C CA . LEU A 1 70 ? 4.562 -1.538 18.092 1.00 54.59 70 LEU A CA 1
ATOM 541 C C . LEU A 1 70 ? 5.997 -1.842 18.592 1.00 54.59 70 LEU A C 1
ATOM 543 O O . LEU A 1 70 ? 6.846 -0.946 18.578 1.00 54.59 70 LEU A O 1
ATOM 547 N N . PRO A 1 71 ? 6.285 -3.063 19.085 1.00 44.09 71 PRO A N 1
ATOM 548 C CA . PRO A 1 71 ? 7.540 -3.363 19.773 1.00 44.09 71 PRO A CA 1
ATOM 549 C C . PRO A 1 71 ? 8.790 -3.094 18.917 1.00 44.09 71 PRO A C 1
ATOM 551 O O . PRO A 1 71 ? 8.861 -3.472 17.751 1.00 44.09 71 PRO A O 1
ATOM 554 N N . SER A 1 72 ? 9.833 -2.532 19.544 1.00 40.28 72 SER A N 1
ATOM 555 C CA . SER A 1 72 ? 11.134 -2.154 18.946 1.00 40.28 72 SER A CA 1
ATOM 556 C C . SER A 1 72 ? 11.944 -3.304 18.309 1.00 40.28 72 SER A C 1
ATOM 558 O O . SER A 1 72 ? 13.015 -3.064 17.748 1.00 40.28 72 SER A O 1
ATOM 560 N N . ALA A 1 73 ? 11.447 -4.545 18.332 1.00 41.50 73 ALA A N 1
ATOM 561 C CA . ALA A 1 73 ? 11.996 -5.661 17.550 1.00 41.50 73 ALA A CA 1
ATOM 562 C C . ALA A 1 73 ? 11.869 -5.449 16.019 1.00 41.50 73 ALA A C 1
ATOM 564 O O . ALA A 1 73 ? 12.353 -6.255 15.226 1.00 41.50 73 ALA A O 1
ATOM 565 N N . LEU A 1 74 ? 11.240 -4.340 15.617 1.00 46.56 74 LEU A N 1
ATOM 566 C CA . LEU A 1 74 ? 11.102 -3.797 14.265 1.00 46.56 74 LEU A CA 1
ATOM 567 C C . LEU A 1 74 ? 12.345 -3.029 13.760 1.00 46.56 74 LEU A C 1
ATOM 569 O O . LEU A 1 74 ? 12.261 -2.309 12.769 1.00 46.56 74 LEU A O 1
ATOM 573 N N . SER A 1 75 ? 13.506 -3.163 14.414 1.00 38.94 75 SER A N 1
ATOM 574 C CA . SER A 1 75 ? 14.763 -2.574 13.927 1.00 38.94 75 SER A CA 1
ATOM 575 C C . SER A 1 75 ? 15.127 -3.088 12.524 1.00 38.94 75 SER A C 1
ATOM 577 O O . SER A 1 75 ? 14.973 -4.275 12.219 1.00 38.94 75 SER A O 1
ATOM 579 N N . ALA A 1 76 ? 15.649 -2.176 11.697 1.00 38.47 76 ALA A N 1
ATOM 580 C CA . ALA A 1 76 ? 15.923 -2.244 10.256 1.00 38.47 76 ALA A CA 1
ATOM 581 C C . ALA A 1 76 ? 16.881 -3.363 9.760 1.00 38.47 76 ALA A C 1
ATOM 583 O O . ALA A 1 76 ? 17.411 -3.286 8.651 1.00 38.47 76 ALA A O 1
ATOM 584 N N . GLY A 1 77 ? 17.102 -4.424 10.542 1.00 38.62 77 GLY A N 1
ATOM 585 C CA . GLY A 1 77 ? 17.941 -5.578 10.200 1.00 38.62 77 GLY A CA 1
ATOM 586 C C . GLY A 1 77 ? 17.201 -6.917 10.078 1.00 38.62 77 GLY A C 1
ATOM 587 O O . GLY A 1 77 ? 17.645 -7.778 9.325 1.00 38.62 77 GLY A O 1
ATOM 588 N N . GLY A 1 78 ? 16.049 -7.096 10.739 1.00 47.94 78 GLY A N 1
ATOM 589 C CA . GLY A 1 78 ? 15.361 -8.399 10.816 1.00 47.94 78 GLY A CA 1
ATOM 590 C C . GLY A 1 78 ? 14.612 -8.839 9.549 1.00 47.94 78 GLY A C 1
ATOM 591 O O . GLY A 1 78 ? 13.940 -9.871 9.555 1.00 47.94 78 GLY A O 1
ATOM 592 N N . TRP A 1 79 ? 14.663 -8.049 8.475 1.00 49.53 79 TRP A N 1
ATOM 593 C CA . TRP A 1 79 ? 13.952 -8.313 7.219 1.00 49.53 79 TRP A CA 1
ATOM 594 C C . TRP A 1 79 ? 14.714 -9.283 6.307 1.00 49.53 79 TRP A C 1
ATOM 596 O O . TRP A 1 79 ? 14.097 -10.171 5.724 1.00 49.53 79 TRP A O 1
ATOM 606 N N . ARG A 1 80 ? 16.055 -9.210 6.264 1.00 51.59 80 ARG A N 1
ATOM 607 C CA . ARG A 1 80 ? 16.886 -10.181 5.523 1.00 51.59 80 ARG A CA 1
ATOM 608 C C . ARG A 1 80 ? 16.750 -11.595 6.085 1.00 51.59 80 ARG A C 1
ATOM 610 O O . ARG A 1 80 ? 16.656 -12.547 5.317 1.00 51.59 80 ARG A O 1
ATOM 617 N N . GLU A 1 81 ? 16.694 -11.728 7.411 1.00 53.50 81 GLU A N 1
ATOM 618 C CA . GLU A 1 81 ? 16.496 -13.017 8.088 1.00 53.50 81 GLU A CA 1
ATOM 619 C C . GLU A 1 81 ? 15.133 -13.637 7.733 1.00 53.50 81 GLU A C 1
ATOM 621 O O . GLU A 1 81 ? 15.049 -14.819 7.404 1.00 53.50 81 GLU A O 1
ATOM 626 N N . ARG A 1 82 ? 14.064 -12.825 7.740 1.00 57.38 82 ARG A N 1
ATOM 627 C CA . ARG A 1 82 ? 12.698 -13.263 7.409 1.00 57.38 82 ARG A CA 1
ATOM 628 C C . ARG A 1 82 ? 12.523 -13.596 5.931 1.00 57.38 82 ARG A C 1
ATOM 630 O O . ARG A 1 82 ? 11.879 -14.594 5.616 1.00 57.38 82 ARG A O 1
ATOM 637 N N . GLN A 1 83 ? 13.120 -12.815 5.031 1.00 57.56 83 GLN A N 1
ATOM 638 C CA . GLN A 1 83 ? 13.116 -13.112 3.599 1.00 57.56 83 GLN A CA 1
ATOM 639 C C . GLN A 1 83 ? 13.847 -14.426 3.318 1.00 57.56 83 GLN A C 1
ATOM 641 O O . GLN A 1 83 ? 13.286 -15.303 2.669 1.00 57.56 83 GLN A O 1
ATOM 646 N N . LYS A 1 84 ? 15.039 -14.616 3.894 1.00 59.44 84 LYS A N 1
ATOM 647 C CA . LYS A 1 84 ? 15.802 -15.861 3.760 1.00 59.44 84 LYS A CA 1
ATOM 648 C C . LYS A 1 84 ? 15.038 -17.066 4.319 1.00 59.44 84 LYS A C 1
ATOM 650 O O . LYS A 1 84 ? 15.061 -18.134 3.716 1.00 59.44 84 LYS A O 1
ATOM 655 N N . ALA A 1 85 ? 14.311 -16.896 5.426 1.00 57.94 85 ALA A N 1
ATOM 656 C CA . ALA A 1 85 ? 13.440 -17.936 5.974 1.00 57.94 85 ALA A CA 1
ATOM 657 C C . ALA A 1 85 ? 12.251 -18.265 5.049 1.00 57.94 85 ALA A C 1
ATOM 659 O O . ALA A 1 85 ? 11.898 -19.434 4.900 1.00 57.94 85 ALA A O 1
ATOM 660 N N . ARG A 1 86 ? 11.655 -17.265 4.384 1.00 59.16 86 ARG A N 1
ATOM 661 C CA . ARG A 1 86 ? 10.564 -17.468 3.414 1.00 59.16 86 ARG A CA 1
ATOM 662 C C . ARG A 1 86 ? 11.041 -18.078 2.103 1.00 59.16 86 ARG A C 1
ATOM 664 O O . ARG A 1 86 ? 10.370 -18.963 1.588 1.00 59.16 86 ARG A O 1
ATOM 671 N N . GLU A 1 87 ? 12.187 -17.652 1.585 1.00 59.31 87 GLU A N 1
ATOM 672 C CA . GLU A 1 87 ? 12.833 -18.273 0.425 1.00 59.31 87 GLU A CA 1
ATOM 673 C C . GLU A 1 87 ? 13.196 -19.730 0.724 1.00 59.31 87 GLU A C 1
ATOM 675 O O . GLU A 1 87 ? 12.932 -20.602 -0.099 1.00 59.31 87 GLU A O 1
ATOM 680 N N . ALA A 1 88 ? 13.702 -20.022 1.927 1.00 57.88 88 ALA A N 1
ATOM 681 C CA . ALA A 1 88 ? 13.946 -21.392 2.371 1.00 57.88 88 ALA A CA 1
ATOM 682 C C . ALA A 1 88 ? 12.648 -22.216 2.466 1.00 57.88 88 ALA A C 1
ATOM 684 O O . ALA A 1 88 ? 12.626 -23.364 2.027 1.00 57.88 88 ALA A O 1
ATOM 685 N N . ALA A 1 89 ? 11.554 -21.637 2.974 1.00 56.69 89 ALA A N 1
ATOM 686 C CA . ALA A 1 89 ? 10.253 -22.306 3.039 1.00 56.69 89 ALA A CA 1
ATOM 687 C C . ALA A 1 89 ? 9.640 -22.550 1.645 1.00 56.69 89 ALA A C 1
ATOM 689 O O . ALA A 1 89 ? 9.137 -23.637 1.375 1.00 56.69 89 ALA A O 1
ATOM 690 N N . ALA A 1 90 ? 9.738 -21.581 0.729 1.00 53.19 90 ALA A N 1
ATOM 691 C CA . ALA A 1 90 ? 9.267 -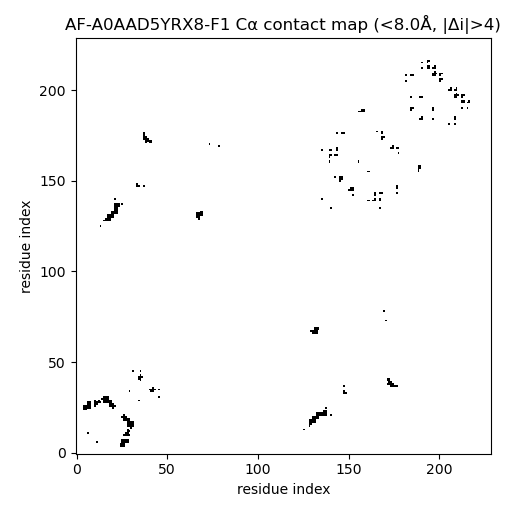21.717 -0.650 1.00 53.19 90 ALA A CA 1
ATOM 692 C C . ALA A 1 90 ? 10.139 -22.677 -1.481 1.00 53.19 90 ALA A C 1
ATOM 694 O O . ALA A 1 90 ? 9.637 -23.360 -2.373 1.00 53.19 90 ALA A O 1
ATOM 695 N N . ALA A 1 91 ? 11.440 -22.764 -1.188 1.00 54.25 91 ALA A N 1
ATOM 696 C CA . ALA A 1 91 ? 12.327 -23.763 -1.776 1.00 54.25 91 ALA A CA 1
ATOM 697 C C . ALA A 1 91 ? 12.022 -25.180 -1.258 1.00 54.25 91 ALA A C 1
ATOM 699 O O . ALA A 1 91 ? 12.117 -26.134 -2.027 1.00 54.25 91 ALA A O 1
ATOM 700 N N . ALA A 1 92 ? 11.609 -25.319 0.008 1.00 53.19 92 ALA A N 1
ATOM 701 C CA . ALA A 1 92 ? 11.209 -26.599 0.595 1.00 53.19 92 ALA A CA 1
ATOM 702 C C . ALA A 1 92 ? 9.878 -27.136 0.028 1.00 53.19 92 ALA A C 1
ATOM 704 O O . ALA A 1 92 ? 9.715 -28.349 -0.099 1.00 53.19 92 ALA A O 1
ATOM 705 N N . ASP A 1 93 ? 8.959 -26.257 -0.383 1.00 46.91 93 ASP A N 1
ATOM 706 C CA . ASP A 1 93 ? 7.669 -26.638 -0.985 1.00 46.91 93 ASP A CA 1
ATOM 707 C C . ASP A 1 93 ? 7.807 -27.217 -2.411 1.00 46.91 93 ASP A C 1
ATOM 709 O O . ASP A 1 93 ? 6.972 -27.993 -2.869 1.00 46.91 93 ASP A O 1
ATOM 713 N N . LYS A 1 94 ? 8.925 -26.961 -3.107 1.00 48.44 94 LYS A N 1
ATOM 714 C CA . LYS A 1 94 ? 9.193 -27.537 -4.442 1.00 48.44 94 LYS A CA 1
ATOM 715 C C . LYS A 1 94 ? 9.595 -29.024 -4.432 1.00 48.44 94 LYS A C 1
ATOM 717 O O . LYS A 1 94 ? 9.909 -29.561 -5.493 1.00 48.44 94 LYS A O 1
ATOM 722 N N . GLY A 1 95 ? 9.592 -29.692 -3.272 1.00 43.22 95 GLY A N 1
ATOM 723 C CA . GLY A 1 95 ? 10.026 -31.088 -3.107 1.00 43.22 95 GLY A CA 1
ATOM 724 C C . GLY A 1 95 ? 8.965 -32.094 -2.636 1.00 43.22 95 GLY A C 1
ATOM 725 O O . GLY A 1 95 ? 9.296 -33.269 -2.491 1.00 43.22 95 GLY A O 1
ATOM 726 N N . GLY A 1 96 ? 7.715 -31.690 -2.383 1.00 36.03 96 GLY A N 1
ATOM 727 C CA . GLY A 1 96 ? 6.704 -32.555 -1.758 1.00 36.03 96 GLY A CA 1
ATOM 728 C C . GLY A 1 96 ? 5.483 -32.807 -2.640 1.00 36.03 96 GLY A C 1
ATOM 729 O O . GLY A 1 96 ? 4.622 -31.944 -2.772 1.00 36.03 96 GLY A O 1
ATOM 730 N N . GLY A 1 97 ? 5.380 -34.007 -3.217 1.00 32.12 97 GLY A N 1
ATOM 731 C CA . GLY A 1 97 ? 4.172 -34.461 -3.906 1.00 32.12 97 GLY A CA 1
ATOM 732 C C . GLY A 1 97 ? 2.953 -34.440 -2.978 1.00 32.12 97 GLY A C 1
ATOM 733 O O . GLY A 1 97 ? 2.973 -35.030 -1.899 1.00 32.12 97 GLY A O 1
ATOM 734 N N . TRP A 1 98 ? 1.890 -33.759 -3.408 1.00 33.31 98 TRP A N 1
ATOM 735 C CA . TRP A 1 98 ? 0.615 -33.704 -2.699 1.00 33.31 98 TRP A CA 1
ATOM 736 C C . TRP A 1 98 ? -0.081 -35.069 -2.755 1.00 33.31 98 TRP A C 1
ATOM 738 O O . TRP A 1 98 ? -0.684 -35.443 -3.759 1.00 33.31 98 TRP A O 1
ATOM 748 N N . GLY A 1 99 ? 0.017 -35.819 -1.657 1.00 34.94 99 GLY A N 1
ATOM 749 C CA . GLY A 1 99 ? -0.876 -36.929 -1.356 1.00 34.94 99 GLY A CA 1
ATOM 750 C C . GLY A 1 99 ? -2.248 -36.38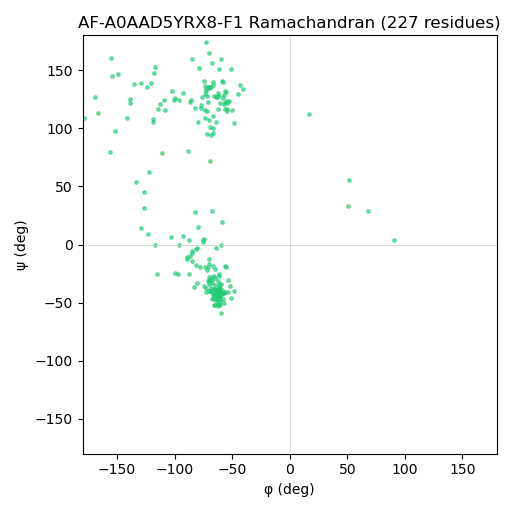7 -0.963 1.00 34.94 99 GLY A C 1
ATOM 751 O O . GLY A 1 99 ? -2.394 -35.695 0.042 1.00 34.94 99 GLY A O 1
ATOM 752 N N . ASP A 1 100 ? -3.238 -36.696 -1.789 1.00 40.09 100 ASP A N 1
ATOM 753 C CA . ASP A 1 100 ? -4.643 -36.345 -1.631 1.00 40.09 100 ASP A CA 1
ATOM 754 C C . ASP A 1 100 ? -5.219 -36.989 -0.357 1.00 40.09 100 ASP A C 1
ATOM 756 O O . ASP A 1 100 ? -5.238 -38.213 -0.210 1.00 40.09 100 ASP A O 1
ATOM 760 N N . SER A 1 101 ? -5.653 -36.180 0.609 1.00 32.69 101 SER A N 1
ATOM 761 C CA . SER A 1 101 ? -6.430 -36.639 1.768 1.00 32.69 101 SER A CA 1
ATOM 762 C C . SER A 1 101 ? -7.255 -35.490 2.332 1.00 32.69 101 SER A C 1
ATOM 764 O O . SER A 1 101 ? -6.917 -34.843 3.319 1.00 32.69 101 SER A O 1
ATOM 766 N N . ARG A 1 102 ? -8.378 -35.242 1.659 1.00 33.50 102 ARG A N 1
ATOM 767 C CA . ARG A 1 102 ? -9.468 -34.367 2.092 1.00 33.50 102 ARG A CA 1
ATOM 768 C C . ARG A 1 102 ? -10.265 -35.041 3.222 1.00 33.50 102 ARG A C 1
ATOM 770 O O . ARG A 1 102 ? -10.931 -36.043 2.951 1.00 33.50 102 ARG A O 1
ATOM 777 N N . PRO A 1 103 ? -10.301 -34.520 4.462 1.00 34.56 103 PRO A N 1
ATOM 778 C CA . PRO A 1 103 ? -11.264 -35.003 5.441 1.00 34.56 103 PRO A CA 1
ATOM 779 C C . PRO A 1 103 ? -12.649 -34.409 5.144 1.00 34.56 103 PRO A C 1
ATOM 781 O O . PRO A 1 103 ? -12.847 -33.193 5.141 1.00 34.56 103 PRO A O 1
ATOM 784 N N . LYS A 1 104 ? -13.620 -35.294 4.886 1.00 36.38 104 LYS A N 1
ATOM 785 C CA . LYS A 1 104 ? -15.055 -34.984 4.835 1.00 36.38 104 LYS A CA 1
ATOM 786 C C . LYS A 1 104 ? -15.500 -34.446 6.198 1.00 36.38 104 LYS A C 1
ATOM 788 O O . LYS A 1 104 ? -15.387 -35.157 7.193 1.00 36.38 104 LYS A O 1
ATOM 793 N N . ARG A 1 105 ? -16.048 -33.230 6.240 1.00 30.61 105 ARG A N 1
ATOM 794 C CA . ARG A 1 105 ? -16.796 -32.727 7.398 1.00 30.61 105 ARG A CA 1
ATOM 795 C C . ARG A 1 105 ? -18.277 -32.681 7.036 1.00 30.61 105 ARG A C 1
ATOM 797 O O . ARG A 1 105 ? -18.670 -31.988 6.106 1.00 30.61 105 ARG A O 1
ATOM 804 N N . SER A 1 106 ? -19.039 -33.493 7.751 1.00 33.66 106 SER A N 1
ATOM 805 C CA . SER A 1 106 ? -20.494 -33.580 7.758 1.00 33.66 106 SER A CA 1
ATOM 806 C C . SER A 1 106 ? -21.119 -32.350 8.418 1.00 33.66 106 SER A C 1
ATOM 808 O O . SER A 1 106 ? -20.679 -31.940 9.493 1.00 33.66 106 SER A O 1
ATOM 810 N N . GLU A 1 107 ? -22.158 -31.807 7.790 1.00 38.66 107 GLU A N 1
ATOM 811 C CA . GLU A 1 107 ? -23.124 -30.892 8.406 1.00 38.66 107 GLU A CA 1
ATOM 812 C C . GLU A 1 107 ? -23.954 -31.629 9.468 1.00 38.66 107 GLU A C 1
ATOM 814 O O . GLU A 1 107 ? -24.136 -32.849 9.387 1.00 38.66 107 GLU A O 1
ATOM 819 N N . PRO A 1 108 ? -24.513 -30.894 10.438 1.00 39.25 108 PRO A N 1
ATOM 820 C CA . PRO A 1 108 ? -25.944 -31.080 10.643 1.00 39.25 108 PRO A CA 1
ATOM 821 C C . PRO A 1 108 ? -26.724 -29.764 10.674 1.00 39.25 108 PRO A C 1
ATOM 823 O O . PRO A 1 108 ? -26.322 -28.771 11.279 1.00 39.25 108 PRO A O 1
ATOM 826 N N . ALA A 1 109 ? -27.889 -29.822 10.033 1.00 34.22 109 ALA A N 1
ATOM 827 C CA . ALA A 1 109 ? -28.960 -28.851 10.123 1.00 34.22 109 ALA A CA 1
ATOM 828 C C . ALA A 1 109 ? -29.609 -28.873 11.514 1.00 34.22 109 ALA A C 1
ATOM 830 O O . ALA A 1 109 ? -29.983 -29.936 12.007 1.00 34.22 109 ALA A O 1
ATOM 831 N N . THR A 1 110 ? -29.849 -27.693 12.082 1.00 34.66 110 THR A N 1
ATOM 832 C CA . THR A 1 110 ? -30.927 -27.471 13.053 1.00 34.66 110 THR A CA 1
ATOM 833 C C . THR A 1 110 ? -31.549 -26.106 12.789 1.00 34.66 110 THR A C 1
ATOM 835 O O . THR A 1 110 ? -30.933 -25.072 13.032 1.00 34.66 110 THR A O 1
ATOM 838 N N . SER A 1 111 ? -32.776 -26.126 12.272 1.00 36.38 111 SER A N 1
ATOM 839 C CA . SER A 1 111 ? -33.727 -25.018 12.323 1.00 36.38 111 SER A CA 1
ATOM 840 C C . SER A 1 111 ? -34.152 -24.773 13.769 1.00 36.38 111 SER A C 1
ATOM 842 O O . SER A 1 111 ? -34.498 -25.753 14.418 1.00 36.38 111 SER A O 1
ATOM 844 N N . PHE A 1 112 ? -34.241 -23.529 14.242 1.00 27.89 112 PHE A N 1
ATOM 845 C CA . PHE A 1 112 ? -35.180 -23.157 15.309 1.00 27.89 112 PHE A CA 1
ATOM 846 C C . PHE A 1 112 ? -35.542 -21.661 15.231 1.00 27.89 112 PHE A C 1
ATOM 848 O O . PHE A 1 112 ? -34.739 -20.843 14.795 1.00 27.89 112 PHE A O 1
ATOM 855 N N . MET A 1 113 ? -36.804 -21.402 15.583 1.00 33.03 113 MET A N 1
ATOM 856 C CA . MET A 1 113 ? -37.656 -20.216 15.426 1.00 33.03 113 MET A CA 1
ATOM 857 C C . MET A 1 113 ? -37.109 -18.854 15.885 1.00 33.03 113 MET A C 1
ATOM 859 O O . MET A 1 113 ? -36.352 -18.754 16.846 1.00 33.03 113 MET A O 1
ATOM 863 N N . GLU A 1 114 ? -37.620 -17.824 15.196 1.00 43.12 114 GLU A N 1
ATOM 864 C CA . GLU A 1 114 ? -37.741 -16.415 15.594 1.00 43.12 114 GLU A CA 1
ATOM 865 C C . GLU A 1 114 ? -38.167 -16.224 17.055 1.00 43.12 114 GLU A C 1
ATOM 867 O O . GLU A 1 114 ? -39.176 -16.780 17.479 1.00 43.12 114 GLU A O 1
ATOM 872 N N . ASP A 1 115 ? -37.474 -15.323 17.754 1.00 27.30 115 ASP A N 1
ATOM 873 C CA . ASP A 1 115 ? -38.088 -14.496 18.789 1.00 27.30 115 ASP A CA 1
ATOM 874 C C . ASP A 1 115 ? -37.544 -13.066 18.688 1.00 27.30 115 ASP A C 1
ATOM 876 O O . ASP A 1 115 ? -36.337 -12.807 18.720 1.00 27.30 115 ASP A O 1
ATOM 880 N N . ALA A 1 116 ? -38.476 -12.138 18.491 1.00 41.09 116 ALA A N 1
ATOM 881 C CA . ALA A 1 116 ? -38.250 -10.715 18.343 1.00 41.09 116 ALA A CA 1
ATOM 882 C C . ALA A 1 116 ? -38.197 -10.037 19.720 1.00 41.09 116 ALA A C 1
ATOM 884 O O . ALA A 1 116 ? -39.156 -10.093 20.486 1.00 41.09 116 ALA A O 1
ATOM 885 N N . ALA A 1 117 ? -37.106 -9.325 20.005 1.00 31.06 117 ALA A N 1
ATOM 886 C CA . ALA A 1 117 ? -37.034 -8.326 21.071 1.00 31.06 117 ALA A CA 1
ATOM 887 C C . ALA A 1 117 ? -36.037 -7.217 20.674 1.00 31.06 117 ALA A C 1
ATOM 889 O O . ALA A 1 117 ? -35.092 -7.481 19.925 1.00 31.06 117 ALA A O 1
ATOM 890 N N . PRO A 1 118 ? -36.272 -5.960 21.089 1.00 35.19 118 PRO A N 1
ATOM 891 C CA . PRO A 1 118 ? -35.793 -4.784 20.373 1.00 35.19 118 PRO A CA 1
ATOM 892 C C . PRO A 1 118 ? -34.282 -4.596 20.520 1.00 35.19 118 PRO A C 1
ATOM 894 O O . PRO A 1 118 ? -33.737 -4.621 21.624 1.00 35.19 118 PRO A O 1
ATOM 897 N N . ARG A 1 119 ? -33.607 -4.359 19.387 1.00 34.06 119 ARG A N 1
ATOM 898 C CA . ARG A 1 119 ? -32.220 -3.889 19.360 1.00 34.06 119 ARG A CA 1
ATOM 899 C C . ARG A 1 119 ? -32.175 -2.507 19.994 1.00 34.06 119 ARG A C 1
ATOM 901 O O . ARG A 1 119 ? -32.628 -1.528 19.414 1.00 34.06 119 ARG A O 1
ATOM 908 N N . ASN A 1 120 ? -31.652 -2.484 21.209 1.00 38.84 120 ASN A N 1
ATOM 909 C CA . ASN A 1 120 ? -31.293 -1.288 21.938 1.00 38.84 120 ASN A CA 1
ATOM 910 C C . ASN A 1 120 ? -30.308 -0.486 21.071 1.00 38.84 120 ASN A C 1
ATOM 912 O O . ASN A 1 120 ? -29.228 -0.986 20.751 1.00 38.84 120 ASN A O 1
ATOM 916 N N . GLU A 1 121 ? -30.698 0.720 20.658 1.00 35.94 121 GLU A N 1
ATOM 917 C CA . GLU A 1 121 ? -29.831 1.707 20.008 1.00 35.94 121 GLU A CA 1
ATOM 918 C C . GLU A 1 121 ? -28.831 2.227 21.051 1.00 35.94 121 GLU A C 1
ATOM 920 O O . GLU A 1 121 ? -28.926 3.334 21.576 1.00 35.94 121 GLU A O 1
ATOM 925 N N . GLY A 1 122 ? -27.885 1.364 21.414 1.00 31.91 122 GLY A N 1
ATOM 926 C CA . GLY A 1 122 ? -26.716 1.726 22.189 1.00 31.91 122 GLY A CA 1
ATOM 927 C C . GLY A 1 122 ? -25.794 2.530 21.292 1.00 31.91 122 GLY A C 1
ATOM 928 O O . GLY A 1 122 ? -25.024 1.964 20.523 1.00 31.91 122 GLY A O 1
ATOM 929 N N . LYS A 1 123 ? -25.910 3.852 21.381 1.00 36.88 123 LYS A N 1
ATOM 930 C CA . LYS A 1 123 ? -24.906 4.810 20.926 1.00 36.88 123 LYS A CA 1
ATOM 931 C C . LYS A 1 123 ? -23.545 4.362 21.474 1.00 36.88 123 LYS A C 1
ATOM 933 O O . LYS A 1 123 ? -23.312 4.458 22.673 1.00 36.88 123 LYS A O 1
ATOM 938 N N . LEU A 1 124 ? -22.704 3.794 20.610 1.00 42.22 124 LEU A N 1
ATOM 939 C CA . LEU A 1 124 ? -21.347 3.382 20.953 1.00 42.22 124 LEU A CA 1
ATOM 940 C C . LEU A 1 124 ? -20.543 4.648 21.254 1.00 42.22 124 LEU A C 1
ATOM 942 O O . LEU A 1 124 ? -20.314 5.483 20.379 1.00 42.22 124 LEU A O 1
ATOM 946 N N . ASP A 1 125 ? -20.193 4.822 22.523 1.00 39.41 125 ASP A N 1
ATOM 947 C CA . ASP A 1 125 ? -19.376 5.931 22.986 1.00 39.41 125 ASP A CA 1
ATOM 948 C C . ASP A 1 125 ? -17.970 5.833 22.365 1.00 39.41 125 ASP A C 1
ATOM 950 O O . ASP A 1 125 ? -17.293 4.811 22.469 1.00 39.41 125 ASP A O 1
ATOM 954 N N . ASP A 1 126 ? -17.526 6.922 21.738 1.00 46.59 126 ASP A N 1
ATOM 955 C CA . ASP A 1 126 ? -16.324 7.088 20.894 1.00 46.59 126 ASP A CA 1
ATOM 956 C C . ASP A 1 126 ? -14.971 6.956 21.649 1.00 46.59 126 ASP A C 1
ATOM 958 O O . ASP A 1 126 ? -13.989 7.611 21.311 1.00 46.59 126 ASP A O 1
ATOM 962 N N . THR A 1 127 ? -14.896 6.175 22.739 1.00 46.91 127 THR A N 1
ATOM 963 C CA . THR A 1 127 ? -13.849 6.354 23.775 1.00 46.91 127 THR A CA 1
ATOM 964 C C . THR A 1 127 ? -12.973 5.129 24.079 1.00 46.91 127 THR A C 1
ATOM 966 O O . THR A 1 127 ? -12.166 5.186 25.004 1.00 46.91 127 THR A O 1
ATOM 969 N N . SER A 1 128 ? -13.042 4.033 23.316 1.00 56.88 128 SER A N 1
ATOM 970 C CA . SER A 1 128 ? -12.167 2.859 23.546 1.00 56.88 128 SER A CA 1
ATOM 971 C C . SER A 1 128 ? -11.426 2.338 22.312 1.00 56.88 128 SER A C 1
ATOM 973 O O . SER A 1 128 ? -10.867 1.242 22.355 1.00 56.88 128 SER A O 1
ATOM 975 N N . ALA A 1 129 ? -11.376 3.114 21.224 1.00 66.25 129 ALA A N 1
ATOM 976 C CA . ALA A 1 129 ? -10.627 2.718 20.036 1.00 66.25 129 ALA A CA 1
ATOM 977 C C . ALA A 1 129 ? -9.125 2.587 20.348 1.00 66.25 129 ALA A C 1
ATOM 979 O O . ALA A 1 129 ? -8.501 3.484 20.925 1.00 66.25 129 ALA A O 1
ATOM 980 N N . ASP A 1 130 ? -8.532 1.463 19.949 1.00 80.69 130 ASP A N 1
ATOM 981 C CA . ASP A 1 130 ? -7.114 1.197 20.173 1.00 80.69 130 ASP A CA 1
ATOM 982 C C . ASP A 1 130 ? -6.276 2.066 19.220 1.00 80.69 130 ASP A C 1
ATOM 984 O O . ASP A 1 130 ? -6.248 1.839 18.007 1.00 80.69 130 ASP A O 1
ATOM 988 N N . VAL A 1 131 ? -5.588 3.075 19.769 1.00 88.88 131 VAL A N 1
ATOM 989 C CA . VAL A 1 131 ? -4.729 3.980 18.990 1.00 88.88 131 VAL A CA 1
ATOM 990 C C . VAL A 1 131 ? -3.315 3.404 18.848 1.00 88.88 131 VAL A C 1
ATOM 992 O O . VAL A 1 131 ? -2.616 3.170 19.839 1.00 88.88 131 VAL A O 1
ATOM 995 N N . ILE A 1 132 ? -2.871 3.227 17.604 1.00 89.50 132 ILE A N 1
ATOM 996 C CA . ILE A 1 132 ? -1.543 2.739 17.215 1.00 89.50 132 ILE A CA 1
ATOM 997 C C . ILE A 1 132 ? -0.796 3.863 16.495 1.00 89.50 132 ILE A C 1
ATOM 999 O O . ILE A 1 132 ? -1.192 4.284 15.412 1.00 89.50 132 ILE A O 1
ATOM 1003 N N . THR A 1 133 ? 0.312 4.341 17.059 1.00 91.06 133 THR A N 1
ATOM 1004 C CA . THR A 1 133 ? 1.147 5.370 16.417 1.00 91.06 133 THR A CA 1
ATOM 1005 C C . THR A 1 133 ? 2.255 4.734 15.588 1.00 91.06 133 THR A C 1
ATOM 1007 O O . THR A 1 133 ? 3.006 3.895 16.093 1.00 91.06 133 THR A O 1
ATOM 1010 N N . VAL A 1 134 ? 2.395 5.169 14.334 1.00 91.19 134 VAL A N 1
ATOM 1011 C CA . VAL A 1 134 ? 3.411 4.668 13.401 1.00 91.19 134 VAL A CA 1
ATOM 1012 C C . VAL A 1 134 ? 4.381 5.778 12.969 1.00 91.19 134 VAL A C 1
ATOM 1014 O O . VAL A 1 134 ? 3.983 6.937 12.850 1.00 91.19 134 VAL A O 1
ATOM 1017 N N . PRO A 1 135 ? 5.662 5.463 12.704 1.00 93.62 135 PRO A N 1
ATOM 1018 C CA . PRO A 1 135 ? 6.694 6.464 12.417 1.00 93.62 135 PRO A CA 1
ATOM 1019 C C . PRO A 1 135 ? 6.708 6.959 10.955 1.00 93.62 135 PRO A C 1
ATOM 1021 O O . PRO A 1 135 ? 7.758 7.363 10.458 1.00 93.62 135 PRO A O 1
ATOM 1024 N N . PHE A 1 136 ? 5.568 6.945 10.259 1.00 93.56 136 PHE A N 1
ATOM 1025 C CA . PHE A 1 136 ? 5.473 7.260 8.827 1.00 93.56 136 PHE A CA 1
ATOM 1026 C C . PHE A 1 136 ? 4.626 8.500 8.556 1.00 93.56 136 PHE A C 1
ATOM 1028 O O . PHE A 1 136 ? 3.727 8.832 9.326 1.00 93.56 136 PHE A O 1
ATOM 1035 N N . PHE A 1 137 ? 4.929 9.173 7.447 1.00 94.62 137 PHE A N 1
ATOM 1036 C CA . PHE A 1 137 ? 4.143 10.293 6.927 1.00 94.62 137 PHE A CA 1
ATOM 1037 C C . PHE A 1 137 ? 2.791 9.827 6.377 1.00 94.62 137 PHE A C 1
ATOM 1039 O O . PHE A 1 137 ? 2.607 8.636 6.104 1.00 94.62 137 PHE A O 1
ATOM 1046 N N . ASP A 1 138 ? 1.873 10.769 6.168 1.00 94.56 138 ASP A N 1
ATOM 1047 C CA . ASP A 1 138 ? 0.499 10.464 5.771 1.00 94.56 138 ASP A CA 1
ATOM 1048 C C . ASP A 1 138 ? 0.432 9.729 4.437 1.00 94.56 138 ASP A C 1
ATOM 1050 O O . ASP A 1 138 ? -0.153 8.656 4.362 1.00 94.56 138 ASP A O 1
ATOM 1054 N N . LYS A 1 139 ? 1.084 10.256 3.394 1.00 94.94 139 LYS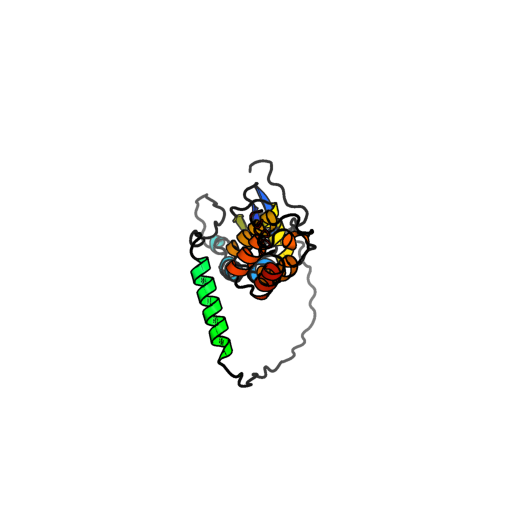 A N 1
ATOM 1055 C CA . LYS A 1 139 ? 0.926 9.729 2.027 1.00 94.94 139 LYS A CA 1
ATOM 1056 C C . LYS A 1 139 ? 1.354 8.262 1.874 1.00 94.94 139 LYS A C 1
ATOM 1058 O O . LYS A 1 139 ? 0.576 7.488 1.318 1.00 94.94 139 LYS A O 1
ATOM 1063 N N . PRO A 1 140 ? 2.547 7.830 2.337 1.00 95.31 140 PRO A N 1
ATOM 1064 C CA . PRO A 1 140 ? 2.923 6.422 2.245 1.00 95.31 140 PRO A CA 1
ATOM 1065 C C . PRO A 1 140 ? 2.001 5.523 3.070 1.00 95.31 140 PRO A C 1
ATOM 1067 O O . PRO A 1 140 ? 1.639 4.442 2.616 1.00 95.31 140 PRO A O 1
ATOM 1070 N N . LEU A 1 141 ? 1.587 5.976 4.258 1.00 95.62 141 LEU A N 1
ATOM 1071 C CA . LEU A 1 141 ? 0.687 5.221 5.122 1.00 95.62 141 LEU A CA 1
ATOM 1072 C C . LEU A 1 141 ? -0.697 5.056 4.488 1.00 95.62 141 LEU A C 1
ATOM 1074 O O . LEU A 1 141 ? -1.171 3.932 4.340 1.00 95.62 141 LEU A O 1
ATOM 1078 N N . GLU A 1 142 ? -1.309 6.158 4.057 1.00 95.88 142 GLU A N 1
ATOM 1079 C CA . GLU A 1 142 ? -2.580 6.201 3.334 1.00 95.88 142 GLU A CA 1
ATOM 1080 C C . GLU A 1 142 ? -2.552 5.236 2.148 1.00 95.88 142 GLU A C 1
ATOM 1082 O O . GLU A 1 142 ? -3.458 4.423 1.977 1.00 95.88 142 GLU A O 1
ATOM 1087 N N . ARG A 1 143 ? -1.464 5.256 1.373 1.00 95.00 143 ARG A N 1
ATOM 1088 C CA . ARG A 1 143 ? -1.272 4.384 0.217 1.00 95.00 143 ARG A CA 1
ATOM 1089 C C . ARG A 1 143 ? -1.357 2.902 0.587 1.00 95.00 143 ARG A C 1
ATOM 1091 O O . ARG A 1 143 ? -2.059 2.150 -0.089 1.00 95.00 143 ARG A O 1
ATOM 1098 N N . VAL A 1 144 ? -0.683 2.483 1.659 1.00 95.19 144 VAL A N 1
ATOM 1099 C CA . VAL A 1 144 ? -0.767 1.098 2.152 1.00 95.19 144 VAL A CA 1
ATOM 1100 C C . VAL A 1 144 ? -2.171 0.775 2.647 1.00 95.19 144 VAL A C 1
ATOM 1102 O O . VAL A 1 144 ? -2.706 -0.278 2.300 1.00 95.19 144 VAL A O 1
ATOM 1105 N N . LEU A 1 145 ? -2.792 1.686 3.400 1.00 95.25 145 LEU A N 1
ATOM 1106 C CA . LEU A 1 145 ? -4.144 1.505 3.927 1.00 95.25 145 LEU A CA 1
ATOM 1107 C C . LEU A 1 145 ? -5.187 1.363 2.809 1.00 95.25 145 LEU A C 1
ATOM 1109 O O . LEU A 1 145 ? -6.095 0.537 2.921 1.00 95.25 145 LEU A O 1
ATOM 1113 N N . LEU A 1 146 ? -5.048 2.108 1.709 1.00 95.25 146 LEU A N 1
ATOM 1114 C CA . LEU A 1 146 ? -5.902 1.975 0.527 1.00 95.25 146 LEU A CA 1
ATOM 1115 C C . LEU A 1 146 ? -5.748 0.594 -0.118 1.00 95.25 146 LEU A C 1
ATOM 1117 O O . LEU A 1 146 ? -6.759 -0.036 -0.430 1.00 95.25 146 LEU A O 1
ATOM 1121 N N . ILE A 1 147 ? -4.510 0.100 -0.254 1.00 94.06 14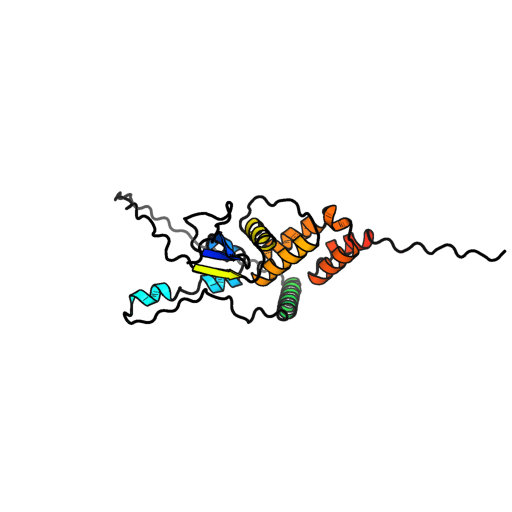7 ILE A N 1
ATOM 1122 C CA . ILE A 1 147 ? -4.229 -1.225 -0.829 1.00 94.06 147 ILE A CA 1
ATOM 1123 C C . ILE A 1 147 ? -4.853 -2.334 0.019 1.00 94.06 147 ILE A C 1
ATOM 1125 O O . ILE A 1 147 ? -5.601 -3.155 -0.509 1.00 94.06 147 ILE A O 1
ATOM 1129 N N . ILE A 1 148 ? -4.584 -2.361 1.327 1.00 93.12 148 ILE A N 1
ATOM 1130 C CA . ILE A 1 148 ? -5.095 -3.427 2.208 1.00 93.12 148 ILE A CA 1
ATOM 1131 C C . ILE A 1 148 ? -6.616 -3.377 2.364 1.00 93.12 148 ILE A C 1
ATOM 1133 O O . ILE A 1 148 ? -7.239 -4.411 2.576 1.00 93.12 148 ILE A O 1
ATOM 1137 N N . SER A 1 149 ? -7.215 -2.190 2.235 1.00 93.31 149 SER A N 1
ATOM 1138 C CA . SER A 1 149 ? -8.667 -2.004 2.318 1.00 93.31 149 SER A CA 1
ATOM 1139 C C . SER A 1 149 ? -9.369 -2.184 0.970 1.00 93.31 149 SER A C 1
ATOM 1141 O O . SER A 1 149 ? -10.568 -1.931 0.886 1.00 93.31 149 SER A O 1
ATOM 1143 N N . ALA A 1 150 ? -8.635 -2.559 -0.086 1.00 92.25 150 ALA A N 1
ATOM 1144 C CA . ALA A 1 150 ? -9.138 -2.686 -1.454 1.00 92.25 150 ALA A CA 1
ATOM 1145 C C . ALA A 1 150 ? -9.913 -1.443 -1.952 1.00 92.25 150 ALA A C 1
ATOM 1147 O O . ALA A 1 150 ? -10.861 -1.550 -2.732 1.00 92.25 150 ALA A O 1
ATOM 1148 N N . LYS A 1 151 ? -9.519 -0.247 -1.498 1.00 93.12 151 LYS A N 1
ATOM 1149 C CA . LYS A 1 151 ? -10.093 1.031 -1.946 1.00 93.12 151 LYS A CA 1
ATOM 1150 C C . LYS A 1 151 ? -9.399 1.493 -3.236 1.00 93.12 151 LYS A C 1
ATOM 1152 O O . LYS A 1 151 ? -8.285 1.052 -3.509 1.00 93.12 151 LYS A O 1
ATOM 1157 N N . PRO A 1 152 ? -10.015 2.384 -4.036 1.00 93.69 152 PRO A N 1
ATOM 1158 C CA . PRO A 1 152 ? -9.381 2.937 -5.229 1.00 93.69 152 PRO A CA 1
ATOM 1159 C C . PRO A 1 152 ? -8.038 3.590 -4.908 1.00 93.69 152 PRO A C 1
ATOM 1161 O O . PRO A 1 152 ? -7.929 4.395 -3.984 1.00 93.69 152 PRO A O 1
ATOM 1164 N N . ILE A 1 153 ? -7.025 3.241 -5.694 1.00 92.88 153 ILE A N 1
ATOM 1165 C CA . ILE A 1 153 ? -5.643 3.646 -5.456 1.00 92.88 153 ILE A CA 1
ATOM 1166 C C . ILE A 1 153 ? -5.287 4.666 -6.532 1.00 92.88 153 ILE A C 1
ATOM 1168 O O . ILE A 1 153 ? -5.435 4.353 -7.718 1.00 92.88 153 ILE A O 1
ATOM 1172 N N . PRO A 1 154 ? -4.833 5.875 -6.164 1.00 91.88 154 PRO A N 1
ATOM 1173 C CA . PRO A 1 154 ? -4.383 6.840 -7.158 1.00 91.88 154 PRO A CA 1
ATOM 1174 C C . PRO A 1 154 ? -3.212 6.261 -7.975 1.00 91.88 154 PRO A C 1
ATOM 1176 O O . PRO A 1 154 ? -2.545 5.330 -7.530 1.00 91.88 154 PRO A O 1
ATOM 1179 N N . PRO A 1 155 ? -2.897 6.768 -9.173 1.00 91.56 155 PRO A N 1
ATOM 1180 C CA . PRO A 1 155 ? -1.679 6.352 -9.861 1.00 91.56 155 PRO A CA 1
ATOM 1181 C C . PRO A 1 155 ? -0.437 6.713 -9.029 1.00 91.56 155 PRO A C 1
ATOM 1183 O O . PRO A 1 155 ? -0.445 7.659 -8.234 1.00 91.56 155 PRO A O 1
ATOM 1186 N N . TRP A 1 156 ? 0.630 5.936 -9.180 1.00 92.88 156 TRP A N 1
ATOM 1187 C CA . TRP A 1 156 ? 1.925 6.260 -8.587 1.00 92.88 156 TRP A CA 1
ATOM 1188 C C . TRP A 1 156 ? 2.558 7.421 -9.347 1.00 92.88 156 TRP A C 1
ATOM 1190 O O . TRP A 1 156 ? 2.563 7.410 -10.578 1.00 92.88 156 TRP A O 1
ATOM 1200 N N . GLN A 1 157 ? 3.079 8.415 -8.629 1.00 91.75 157 GLN A N 1
ATOM 1201 C CA . GLN A 1 157 ? 3.668 9.598 -9.266 1.00 91.75 157 GLN A CA 1
ATOM 1202 C C . GLN A 1 157 ? 5.191 9.535 -9.340 1.00 91.75 157 GLN A C 1
ATOM 1204 O O . GLN A 1 157 ? 5.793 10.191 -10.185 1.00 91.75 157 GLN A O 1
ATOM 1209 N N . SER A 1 158 ? 5.825 8.776 -8.446 1.00 93.00 158 SER A N 1
ATOM 1210 C CA . SER A 1 158 ? 7.281 8.678 -8.393 1.00 93.00 158 SER A CA 1
ATOM 1211 C C . SER A 1 158 ? 7.753 7.376 -7.758 1.00 93.00 158 SER A C 1
ATOM 1213 O O . SER A 1 158 ? 7.036 6.731 -6.991 1.00 93.00 158 SER A O 1
ATOM 1215 N N . PHE A 1 159 ? 9.009 7.030 -8.027 1.00 92.94 159 PHE A N 1
ATOM 1216 C CA . PHE A 1 159 ? 9.677 5.902 -7.386 1.00 92.94 159 PHE A CA 1
ATOM 1217 C C . PHE A 1 159 ? 9.855 6.112 -5.871 1.00 92.94 159 PHE A C 1
ATOM 1219 O O . PHE A 1 159 ? 9.728 5.166 -5.103 1.00 92.94 159 PHE A O 1
ATOM 1226 N N . ALA A 1 160 ? 10.086 7.355 -5.429 1.00 92.75 160 ALA A N 1
ATOM 1227 C CA . ALA A 1 160 ? 10.235 7.682 -4.008 1.00 92.75 160 ALA A CA 1
ATOM 1228 C C . ALA A 1 160 ? 8.950 7.408 -3.210 1.00 92.75 160 ALA A C 1
ATOM 1230 O O . ALA A 1 160 ? 9.000 6.910 -2.089 1.00 92.75 160 ALA A O 1
ATOM 1231 N N . GLU A 1 161 ? 7.790 7.697 -3.806 1.00 94.12 161 GLU A N 1
ATOM 1232 C CA . GLU A 1 161 ? 6.494 7.369 -3.214 1.00 94.12 161 GLU A CA 1
ATOM 1233 C C . GLU A 1 161 ? 6.301 5.853 -3.074 1.00 94.12 161 GLU A C 1
ATOM 1235 O O . GLU A 1 161 ? 5.835 5.383 -2.035 1.00 94.12 161 GLU A O 1
ATOM 1240 N N . LEU A 1 162 ? 6.689 5.092 -4.103 1.00 94.25 162 LEU A N 1
ATOM 1241 C CA . LEU A 1 162 ? 6.626 3.635 -4.078 1.00 94.25 162 LEU A CA 1
ATOM 1242 C C . LEU A 1 162 ? 7.516 3.050 -2.980 1.00 94.25 162 LEU A C 1
ATOM 1244 O O . LEU A 1 162 ? 7.047 2.244 -2.183 1.00 94.25 162 LEU A O 1
ATOM 1248 N N . GLU A 1 163 ? 8.781 3.464 -2.917 1.00 93.12 163 GLU A N 1
ATOM 1249 C CA . GLU A 1 163 ? 9.732 2.990 -1.908 1.00 93.12 163 GLU A CA 1
ATOM 1250 C C . GLU A 1 163 ? 9.250 3.298 -0.488 1.00 93.12 163 GLU A C 1
ATOM 1252 O O . GLU A 1 163 ? 9.264 2.410 0.361 1.00 93.12 163 GLU A O 1
ATOM 1257 N N . ALA A 1 164 ? 8.733 4.506 -0.247 1.00 94.25 164 ALA A N 1
ATOM 1258 C CA . ALA A 1 164 ? 8.178 4.865 1.0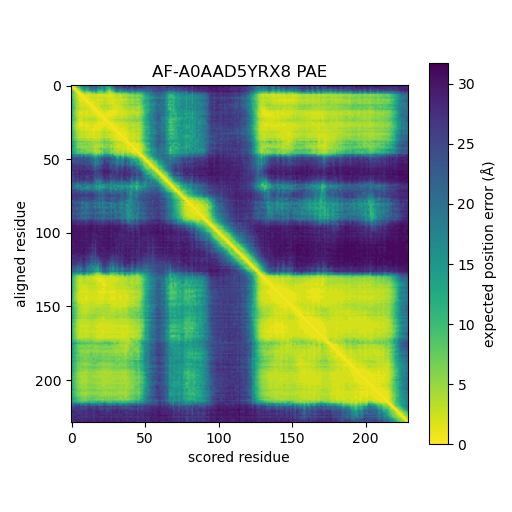54 1.00 94.25 164 ALA A CA 1
ATOM 1259 C C . ALA A 1 164 ? 6.959 3.999 1.428 1.00 94.25 164 ALA A C 1
ATOM 1261 O O . ALA A 1 164 ? 6.812 3.602 2.582 1.00 94.25 164 ALA A O 1
ATOM 1262 N N . ALA A 1 165 ? 6.085 3.670 0.469 1.00 94.50 165 ALA A N 1
ATOM 1263 C CA . ALA A 1 165 ? 4.958 2.771 0.718 1.00 94.50 165 ALA A CA 1
ATOM 1264 C C . ALA A 1 165 ? 5.422 1.328 0.986 1.00 94.50 165 ALA A C 1
ATOM 1266 O O . ALA A 1 165 ? 4.862 0.654 1.849 1.00 94.50 165 ALA A O 1
ATOM 1267 N N . MET A 1 166 ? 6.467 0.864 0.295 1.00 93.00 166 MET A N 1
ATOM 1268 C CA . MET A 1 166 ? 7.082 -0.442 0.550 1.00 93.00 166 MET A CA 1
ATOM 1269 C C . MET A 1 166 ? 7.667 -0.521 1.967 1.00 93.00 166 MET A C 1
ATOM 1271 O O . MET A 1 166 ? 7.476 -1.525 2.644 1.00 93.00 166 MET A O 1
ATOM 1275 N N . GLU A 1 167 ? 8.303 0.547 2.460 1.00 92.06 167 GLU A N 1
ATOM 1276 C CA . GLU A 1 167 ? 8.797 0.612 3.845 1.00 92.06 167 GLU A CA 1
ATOM 1277 C C . GLU A 1 167 ? 7.671 0.485 4.879 1.00 92.06 167 GLU A C 1
ATOM 1279 O O . GLU A 1 167 ? 7.824 -0.211 5.884 1.00 92.06 167 GLU A O 1
ATOM 1284 N N . VAL A 1 168 ? 6.517 1.111 4.624 1.00 93.62 168 VAL A N 1
ATOM 1285 C CA . VAL A 1 168 ? 5.328 0.948 5.473 1.00 93.62 168 VAL A CA 1
ATOM 1286 C C . VAL A 1 168 ? 4.821 -0.496 5.424 1.00 93.62 168 VAL A C 1
ATOM 1288 O O . VAL A 1 168 ? 4.477 -1.055 6.465 1.00 93.62 168 VAL A O 1
ATOM 1291 N N . MET A 1 169 ? 4.778 -1.123 4.243 1.00 92.12 169 MET A N 1
ATOM 1292 C CA . MET A 1 169 ? 4.319 -2.512 4.105 1.00 92.12 169 MET A CA 1
ATOM 1293 C C . MET A 1 169 ? 5.219 -3.499 4.832 1.00 92.12 169 MET A C 1
ATOM 1295 O O . MET A 1 169 ? 4.702 -4.410 5.482 1.00 92.12 169 MET A O 1
ATOM 1299 N N . ASP A 1 170 ? 6.534 -3.292 4.746 1.00 89.44 170 ASP A N 1
ATOM 1300 C CA . ASP A 1 170 ? 7.538 -4.057 5.481 1.00 89.44 170 ASP A CA 1
ATOM 1301 C C . ASP A 1 170 ? 7.346 -3.883 6.994 1.00 89.44 170 ASP A C 1
ATOM 1303 O O . ASP A 1 170 ? 7.359 -4.860 7.742 1.00 89.44 170 ASP A O 1
ATOM 1307 N N . TYR A 1 171 ? 7.117 -2.650 7.459 1.00 88.88 171 TYR A N 1
ATOM 1308 C CA . TYR A 1 171 ? 6.908 -2.362 8.879 1.00 88.88 171 TYR A CA 1
ATOM 1309 C C . TYR A 1 171 ? 5.625 -2.984 9.436 1.00 88.88 171 TYR A C 1
ATOM 1311 O O . TYR A 1 171 ? 5.622 -3.508 10.550 1.00 88.88 171 TYR A O 1
ATOM 1319 N N . LEU A 1 172 ? 4.536 -2.934 8.667 1.00 89.06 172 LEU A N 1
ATOM 1320 C CA . LEU A 1 172 ? 3.258 -3.540 9.039 1.00 89.06 172 LEU A CA 1
ATOM 1321 C C . LEU A 1 172 ? 3.218 -5.054 8.775 1.00 89.06 172 LEU A C 1
ATOM 1323 O O . LEU A 1 172 ? 2.218 -5.686 9.109 1.00 89.06 172 LEU A O 1
ATOM 1327 N N . ASP A 1 173 ? 4.275 -5.638 8.199 1.00 87.81 173 ASP A N 1
ATOM 1328 C CA . ASP A 1 173 ? 4.363 -7.046 7.791 1.00 87.81 173 ASP A CA 1
ATOM 1329 C C . ASP A 1 173 ? 3.172 -7.472 6.912 1.00 87.81 173 ASP A C 1
ATOM 1331 O O . ASP A 1 173 ? 2.418 -8.395 7.222 1.00 87.81 173 ASP A O 1
ATOM 1335 N N . THR A 1 174 ? 2.963 -6.735 5.816 1.00 86.62 174 THR A N 1
ATOM 1336 C CA . THR A 1 174 ? 1.848 -6.929 4.870 1.00 86.62 174 THR A CA 1
ATOM 1337 C C . THR A 1 174 ? 2.349 -7.462 3.515 1.00 86.62 174 THR A C 1
ATOM 1339 O O . THR A 1 174 ? 2.465 -6.718 2.540 1.00 86.62 174 THR A O 1
ATOM 1342 N N . PRO A 1 175 ? 2.646 -8.772 3.389 1.00 79.88 175 PRO A N 1
ATOM 1343 C CA . PRO A 1 175 ? 3.237 -9.334 2.169 1.00 79.88 175 PRO A CA 1
ATOM 1344 C C . PRO A 1 175 ? 2.260 -9.451 0.988 1.00 79.88 175 PRO A C 1
ATOM 1346 O O . PRO A 1 175 ? 2.692 -9.571 -0.160 1.00 79.88 175 PRO A O 1
ATOM 1349 N N . GLY A 1 176 ? 0.949 -9.434 1.246 1.00 82.88 176 GLY A N 1
ATOM 1350 C CA . GLY A 1 176 ? -0.075 -9.437 0.196 1.00 82.88 176 GLY A CA 1
ATOM 1351 C C . GLY A 1 176 ? 0.056 -8.222 -0.736 1.00 82.88 176 GLY A C 1
ATOM 1352 O O . GLY A 1 176 ? 0.315 -8.405 -1.928 1.00 82.88 176 GLY A O 1
ATOM 1353 N N . PRO A 1 177 ? -0.034 -6.987 -0.202 1.00 85.81 177 PRO A N 1
ATOM 1354 C CA . PRO A 1 177 ? 0.211 -5.740 -0.937 1.00 85.81 177 PRO A CA 1
ATOM 1355 C C . PRO A 1 177 ? 1.503 -5.706 -1.767 1.00 85.81 177 PRO A C 1
ATOM 1357 O O . PRO A 1 177 ? 1.489 -5.246 -2.910 1.00 85.81 177 PRO A O 1
ATOM 1360 N N . ILE A 1 178 ? 2.597 -6.259 -1.234 1.00 85.00 178 ILE A N 1
ATOM 1361 C CA . ILE A 1 178 ? 3.906 -6.333 -1.906 1.00 85.00 178 ILE A CA 1
ATOM 1362 C C . ILE A 1 178 ? 3.809 -7.089 -3.242 1.00 85.00 178 ILE A C 1
ATOM 1364 O O . ILE A 1 178 ? 4.390 -6.672 -4.244 1.00 85.00 178 ILE A O 1
ATOM 1368 N N . SER A 1 179 ? 3.021 -8.167 -3.299 1.00 82.19 179 SER A N 1
ATOM 1369 C CA . SER A 1 179 ? 2.821 -8.933 -4.540 1.00 82.19 179 SER A CA 1
ATOM 1370 C C . SER A 1 179 ? 2.051 -8.141 -5.600 1.00 82.19 179 SER A C 1
ATOM 1372 O O . SER A 1 179 ? 2.279 -8.323 -6.793 1.00 82.19 179 SER A O 1
ATOM 1374 N N . TYR A 1 180 ? 1.155 -7.245 -5.179 1.00 85.50 180 TYR A N 1
ATOM 1375 C CA . TYR A 1 180 ? 0.369 -6.408 -6.085 1.00 85.50 180 TYR A CA 1
ATOM 1376 C C . TYR A 1 180 ? 1.217 -5.282 -6.697 1.00 85.50 180 TYR A C 1
ATOM 1378 O O . TYR A 1 180 ? 1.105 -4.982 -7.885 1.00 85.50 180 TYR A O 1
ATOM 1386 N N . ILE A 1 181 ? 2.156 -4.733 -5.922 1.00 90.38 181 ILE A N 1
ATOM 1387 C CA . ILE A 1 181 ? 3.104 -3.710 -6.386 1.00 90.38 181 ILE A CA 1
ATOM 1388 C C . ILE A 1 181 ? 4.002 -4.189 -7.510 1.00 90.38 181 ILE A C 1
ATOM 1390 O O . ILE A 1 181 ? 4.282 -3.422 -8.432 1.00 90.38 181 ILE A O 1
ATOM 1394 N N . ARG A 1 182 ? 4.392 -5.462 -7.485 1.00 89.56 182 ARG A N 1
ATOM 1395 C CA . ARG A 1 182 ? 5.188 -6.069 -8.551 1.00 89.56 182 ARG A CA 1
ATOM 1396 C C . ARG A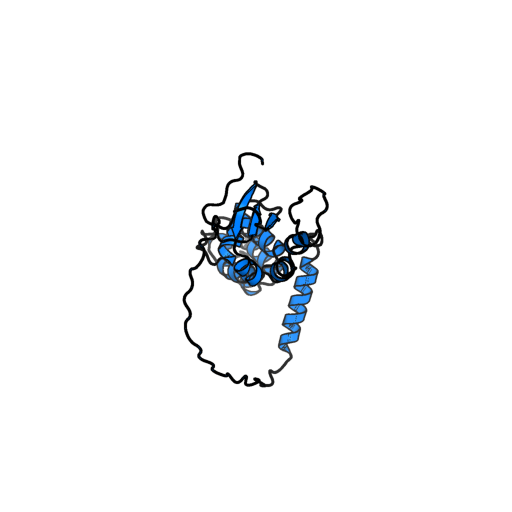 1 182 ? 4.577 -5.847 -9.941 1.00 89.56 182 ARG A C 1
ATOM 1398 O O . ARG A 1 182 ? 5.313 -5.612 -10.892 1.00 89.56 182 ARG A O 1
ATOM 1405 N N . TYR A 1 183 ? 3.247 -5.853 -10.063 1.00 86.75 183 TYR A N 1
ATOM 1406 C CA . TYR A 1 183 ? 2.574 -5.564 -11.333 1.00 86.75 183 TYR A CA 1
ATOM 1407 C C . TYR A 1 183 ? 2.640 -4.081 -11.712 1.00 86.75 183 TYR A C 1
ATOM 1409 O O . TYR A 1 183 ? 2.832 -3.751 -12.882 1.00 86.75 183 TYR A O 1
ATOM 1417 N N . TRP A 1 184 ? 2.535 -3.169 -10.743 1.00 89.31 184 TRP A N 1
ATOM 1418 C CA . TRP A 1 184 ? 2.648 -1.732 -11.011 1.00 89.31 184 TRP A CA 1
ATOM 1419 C C . TRP A 1 184 ? 4.051 -1.287 -11.371 1.00 89.31 184 TRP A C 1
ATOM 1421 O O . TRP A 1 184 ? 4.191 -0.333 -12.130 1.00 89.31 184 TRP A O 1
ATOM 1431 N N . CYS A 1 185 ? 5.072 -1.990 -10.892 1.00 89.44 185 CYS A N 1
ATOM 1432 C CA . CYS A 1 185 ? 6.466 -1.779 -11.265 1.00 89.44 185 CYS A CA 1
ATOM 1433 C C . CYS A 1 185 ? 6.712 -1.851 -12.785 1.00 89.44 185 CYS A C 1
ATOM 1435 O O . CYS A 1 185 ? 7.702 -1.309 -13.264 1.00 89.44 185 CYS A O 1
ATOM 1437 N N . LEU A 1 186 ? 5.801 -2.4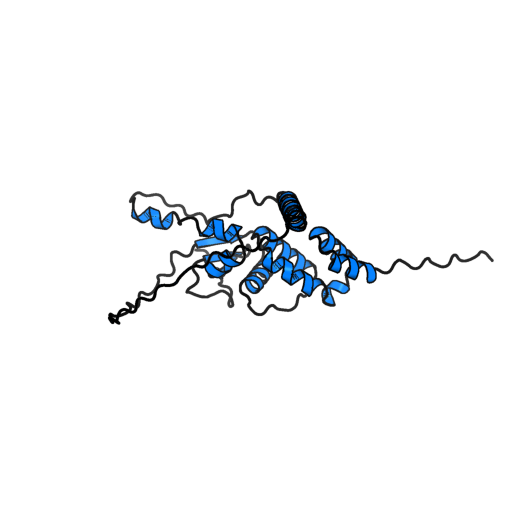58 -13.553 1.00 87.62 186 LEU A N 1
ATOM 1438 C CA . LEU A 1 186 ? 5.865 -2.525 -15.016 1.00 87.62 186 LEU A CA 1
ATOM 1439 C C . LEU A 1 186 ? 5.112 -1.382 -15.724 1.00 87.62 186 LEU A C 1
ATOM 1441 O O . LEU A 1 186 ? 4.973 -1.392 -16.945 1.00 87.62 186 LEU A O 1
ATOM 1445 N N . THR A 1 187 ? 4.612 -0.389 -14.985 1.00 89.19 187 THR A N 1
ATOM 1446 C CA . THR A 1 187 ? 3.986 0.806 -15.571 1.00 89.19 187 THR A CA 1
ATOM 1447 C C . THR A 1 187 ? 5.041 1.804 -16.068 1.00 89.19 187 THR A C 1
ATOM 1449 O O . THR A 1 187 ? 6.132 1.876 -15.496 1.00 89.19 187 THR A O 1
ATOM 1452 N N . PRO A 1 188 ? 4.734 2.632 -17.091 1.00 87.56 188 PRO A N 1
ATOM 1453 C CA . PRO A 1 188 ? 5.714 3.535 -17.704 1.00 87.56 188 PRO A CA 1
ATOM 1454 C C . PRO A 1 188 ? 6.449 4.465 -16.728 1.00 87.56 188 PRO A C 1
ATOM 1456 O O . PRO A 1 188 ? 7.609 4.785 -16.968 1.00 87.56 188 PRO A O 1
ATOM 1459 N N . VAL A 1 189 ? 5.804 4.855 -15.620 1.00 90.31 189 VAL A N 1
ATOM 1460 C CA . VAL A 1 189 ? 6.377 5.737 -14.585 1.00 90.31 189 VAL A CA 1
ATOM 1461 C C . VAL A 1 189 ? 7.643 5.147 -13.959 1.00 90.31 189 VAL A C 1
ATOM 1463 O O . VAL A 1 189 ? 8.556 5.888 -13.618 1.00 90.31 189 VAL A O 1
ATOM 1466 N N . PHE A 1 190 ? 7.724 3.823 -13.816 1.00 91.38 190 PHE A N 1
ATOM 1467 C CA . PHE A 1 190 ? 8.896 3.167 -13.228 1.00 91.38 190 PHE A CA 1
ATOM 1468 C C . PHE A 1 190 ? 9.874 2.653 -14.284 1.00 91.38 190 PHE A C 1
ATOM 1470 O O . PHE A 1 190 ? 11.071 2.554 -14.019 1.00 91.38 190 PH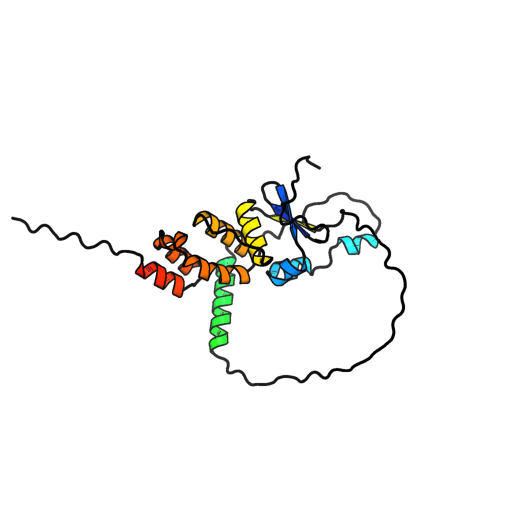E A O 1
ATOM 1477 N N . LEU A 1 191 ? 9.390 2.369 -15.497 1.00 90.00 191 LEU A N 1
ATOM 1478 C CA . LEU A 1 191 ? 10.235 1.935 -16.610 1.00 90.00 191 LEU A CA 1
ATOM 1479 C C . LEU A 1 191 ? 11.207 3.026 -17.087 1.00 90.00 191 LEU A C 1
ATOM 1481 O O . LEU A 1 191 ? 12.206 2.702 -17.725 1.00 90.00 191 LEU A O 1
ATOM 1485 N N . SER A 1 192 ? 10.958 4.300 -16.760 1.00 89.69 192 SER A N 1
ATOM 1486 C CA . SER A 1 192 ? 11.899 5.396 -17.021 1.00 89.69 192 SER A CA 1
ATOM 1487 C C . SER A 1 192 ? 13.160 5.350 -16.152 1.00 89.69 192 SER A C 1
ATOM 1489 O O . SER A 1 192 ? 14.151 5.992 -16.493 1.00 89.69 192 SER A O 1
ATOM 1491 N N . GLU A 1 193 ? 13.156 4.595 -15.048 1.00 92.06 193 GLU A N 1
ATOM 1492 C CA . GLU A 1 193 ? 14.291 4.455 -14.126 1.00 92.06 193 GLU A CA 1
ATOM 1493 C C . GLU A 1 193 ? 14.713 2.974 -13.979 1.00 92.06 193 GLU A C 1
ATOM 1495 O O . GLU A 1 193 ? 14.666 2.407 -12.880 1.00 92.06 193 GLU A O 1
ATOM 1500 N N . PRO A 1 194 ? 15.157 2.311 -15.067 1.00 92.88 194 PRO A N 1
ATOM 1501 C CA . PRO A 1 194 ? 15.339 0.859 -15.101 1.00 92.88 194 PRO A CA 1
ATOM 1502 C C . PRO A 1 194 ? 16.392 0.347 -14.107 1.00 92.88 194 PRO A C 1
ATOM 1504 O O . PRO A 1 194 ? 16.235 -0.737 -13.555 1.00 92.88 194 PRO A O 1
ATOM 1507 N N . ILE A 1 195 ? 17.431 1.128 -13.793 1.00 93.31 195 ILE A N 1
ATOM 1508 C CA . ILE A 1 195 ? 18.454 0.732 -12.806 1.00 93.31 195 ILE A CA 1
ATOM 1509 C C . ILE A 1 195 ? 17.854 0.638 -11.395 1.00 93.31 195 ILE A C 1
ATOM 1511 O O . ILE A 1 195 ? 18.121 -0.321 -10.669 1.00 93.31 195 ILE A O 1
ATOM 1515 N N . ARG A 1 196 ? 17.015 1.604 -11.001 1.00 93.62 196 ARG A N 1
ATOM 1516 C CA . ARG A 1 196 ? 16.341 1.568 -9.694 1.00 93.62 196 ARG A CA 1
ATOM 1517 C C . ARG A 1 196 ? 15.311 0.456 -9.642 1.00 93.62 196 ARG A C 1
ATOM 1519 O O . ARG A 1 196 ? 15.244 -0.255 -8.645 1.00 93.62 196 ARG A O 1
ATOM 1526 N N . LEU A 1 197 ? 14.571 0.258 -10.731 1.00 93.75 197 LEU A N 1
ATOM 1527 C CA . LEU A 1 197 ? 13.620 -0.840 -10.858 1.00 93.75 197 LEU A CA 1
ATOM 1528 C C . LEU A 1 197 ? 14.300 -2.210 -10.729 1.00 93.75 197 LEU A C 1
ATOM 1530 O O . LEU A 1 197 ? 13.801 -3.078 -10.017 1.00 93.75 197 LEU A O 1
ATOM 1534 N N . TYR A 1 198 ? 15.466 -2.382 -11.355 1.00 94.12 198 TYR A N 1
ATOM 1535 C CA . TYR A 1 198 ? 16.289 -3.579 -11.203 1.00 94.12 198 TYR A CA 1
ATOM 1536 C C . TYR A 1 198 ? 16.735 -3.765 -9.748 1.00 94.12 198 TYR A C 1
ATOM 1538 O O . TYR A 1 198 ? 16.582 -4.850 -9.197 1.00 94.12 198 TYR A O 1
ATOM 1546 N N . GLY A 1 199 ? 17.237 -2.707 -9.101 1.00 93.38 199 GLY A N 1
ATOM 1547 C CA . GLY A 1 199 ? 17.644 -2.750 -7.693 1.00 93.38 199 GLY A CA 1
ATOM 1548 C C . GLY A 1 199 ? 16.494 -3.106 -6.744 1.00 93.38 199 GLY A C 1
ATOM 1549 O O . GLY A 1 199 ? 16.673 -3.909 -5.828 1.00 93.38 199 GLY A O 1
ATOM 1550 N N . LEU A 1 200 ? 15.299 -2.570 -6.998 1.00 92.38 200 LEU A N 1
ATOM 1551 C CA . LEU A 1 200 ? 14.084 -2.911 -6.262 1.00 92.38 200 LEU A CA 1
ATOM 1552 C C . LEU A 1 200 ? 13.704 -4.380 -6.486 1.00 92.38 200 LEU A C 1
ATOM 1554 O O . LEU A 1 200 ? 13.488 -5.110 -5.522 1.00 92.38 200 LEU A O 1
ATOM 1558 N N . GLY A 1 201 ? 13.700 -4.838 -7.741 1.00 92.69 201 GLY A N 1
ATOM 1559 C CA . GLY A 1 201 ? 13.455 -6.238 -8.077 1.00 92.69 201 GLY A CA 1
ATOM 1560 C C . GLY A 1 201 ? 14.449 -7.183 -7.398 1.00 92.69 201 GLY A C 1
ATOM 1561 O O . GLY A 1 201 ? 14.036 -8.187 -6.828 1.00 92.69 201 GLY A O 1
ATOM 1562 N N . ALA A 1 202 ? 15.733 -6.823 -7.356 1.00 92.62 202 ALA A N 1
ATOM 1563 C CA . ALA A 1 202 ? 16.768 -7.590 -6.667 1.00 92.62 202 ALA A CA 1
ATOM 1564 C C . ALA A 1 202 ? 16.541 -7.643 -5.153 1.00 92.62 202 ALA A C 1
ATOM 1566 O O . ALA A 1 202 ? 16.718 -8.694 -4.540 1.00 92.62 202 ALA A O 1
ATOM 1567 N N . ARG A 1 203 ? 16.102 -6.531 -4.547 1.00 88.75 203 ARG A N 1
ATOM 1568 C CA . ARG A 1 203 ? 15.797 -6.463 -3.112 1.00 88.75 203 ARG A CA 1
ATOM 1569 C C . ARG A 1 203 ? 14.661 -7.409 -2.721 1.00 88.75 203 ARG A C 1
ATOM 1571 O O . ARG A 1 203 ? 14.766 -8.036 -1.675 1.00 88.75 203 ARG A O 1
ATOM 1578 N N . TYR A 1 204 ? 13.622 -7.531 -3.547 1.00 88.31 204 TYR A N 1
ATOM 1579 C CA . TYR A 1 204 ? 12.432 -8.342 -3.245 1.00 88.31 204 TYR A CA 1
ATOM 1580 C C . TYR A 1 204 ? 12.376 -9.694 -3.982 1.00 88.31 204 TYR A C 1
ATOM 1582 O O . TYR A 1 204 ? 11.367 -10.395 -3.901 1.00 88.31 204 TYR A O 1
ATOM 1590 N N . GLY A 1 205 ? 13.437 -10.075 -4.702 1.00 90.50 205 GLY A N 1
ATOM 1591 C CA . GLY A 1 205 ? 13.504 -11.341 -5.442 1.00 90.50 205 GLY A CA 1
ATOM 1592 C C . GLY A 1 205 ? 12.542 -11.425 -6.637 1.00 90.50 205 GLY A C 1
ATOM 1593 O O . GLY A 1 205 ? 12.075 -12.507 -6.994 1.00 90.50 205 GLY A O 1
ATOM 1594 N N . TRP A 1 206 ? 12.197 -10.294 -7.257 1.00 93.19 206 TRP A N 1
ATOM 1595 C CA . TRP A 1 206 ? 11.287 -10.229 -8.404 1.00 93.19 206 TRP A CA 1
ATOM 1596 C C . TRP A 1 206 ? 12.042 -10.394 -9.724 1.00 93.19 206 TRP A C 1
ATOM 1598 O O . TRP A 1 206 ? 12.349 -9.427 -10.421 1.00 93.19 206 TRP A O 1
ATOM 1608 N N . GLU A 1 207 ? 12.344 -11.645 -10.061 1.00 92.06 207 GLU A N 1
ATOM 1609 C CA . GLU A 1 207 ? 13.149 -12.016 -11.233 1.00 92.06 207 GLU A CA 1
ATOM 1610 C C . GLU A 1 207 ? 12.595 -11.484 -12.566 1.00 92.06 207 GLU A C 1
ATOM 1612 O O . GLU A 1 207 ? 13.332 -10.971 -13.398 1.00 92.06 207 GLU A O 1
ATOM 1617 N N . ASP A 1 208 ? 11.282 -11.531 -12.761 1.00 91.62 208 ASP A N 1
ATOM 1618 C CA . ASP A 1 208 ? 10.609 -10.970 -13.939 1.00 91.62 208 ASP A CA 1
ATOM 1619 C C . ASP A 1 208 ? 10.779 -9.448 -14.064 1.00 91.62 208 ASP A C 1
ATOM 1621 O O . ASP A 1 208 ? 11.031 -8.949 -15.162 1.00 91.62 208 ASP A O 1
ATOM 1625 N N . VAL A 1 209 ? 10.677 -8.711 -12.953 1.00 93.56 209 VAL A N 1
ATOM 1626 C CA . VAL A 1 209 ? 10.885 -7.258 -12.911 1.00 93.56 209 VAL A CA 1
ATOM 1627 C C . VAL A 1 209 ? 12.342 -6.942 -13.226 1.00 93.56 209 VAL A C 1
ATOM 1629 O O . VAL A 1 209 ? 12.607 -6.063 -14.045 1.00 93.56 209 VAL A O 1
ATOM 1632 N N . MET A 1 210 ? 13.286 -7.696 -12.653 1.00 93.62 210 MET A N 1
ATOM 1633 C CA . MET A 1 210 ? 14.712 -7.556 -12.959 1.00 93.62 210 MET A CA 1
ATOM 1634 C C . MET A 1 210 ? 15.009 -7.823 -14.437 1.00 93.62 210 MET A C 1
ATOM 1636 O O . MET A 1 210 ? 15.680 -7.020 -15.086 1.00 93.62 210 MET A O 1
ATOM 1640 N N . GLN A 1 211 ? 14.474 -8.905 -15.004 1.00 92.12 211 GLN A N 1
ATOM 1641 C CA . GLN A 1 211 ? 14.651 -9.232 -16.420 1.00 92.12 211 GLN A CA 1
ATOM 1642 C C . GLN A 1 211 ? 14.064 -8.156 -17.334 1.00 92.12 211 GLN A C 1
ATOM 1644 O O . GLN A 1 211 ? 14.661 -7.823 -18.360 1.00 92.12 211 GLN A O 1
ATOM 1649 N N . HIS A 1 212 ? 12.905 -7.599 -16.979 1.00 91.12 212 HIS A N 1
ATOM 1650 C CA . HIS A 1 212 ? 12.290 -6.524 -17.748 1.00 91.12 212 HIS A CA 1
ATOM 1651 C C . HIS A 1 212 ? 13.116 -5.234 -17.673 1.00 91.12 212 HIS A C 1
ATOM 1653 O O . HIS A 1 212 ? 13.441 -4.648 -18.703 1.00 91.12 212 HIS A O 1
ATOM 1659 N N . ALA A 1 213 ? 13.535 -4.839 -16.470 1.00 91.81 213 ALA A N 1
ATOM 1660 C CA . ALA A 1 213 ? 14.369 -3.664 -16.242 1.00 91.81 213 ALA A CA 1
ATOM 1661 C C . ALA A 1 213 ? 15.742 -3.768 -16.933 1.00 91.81 213 ALA A C 1
ATOM 1663 O O . ALA A 1 213 ? 16.235 -2.794 -17.506 1.00 91.81 213 ALA A O 1
ATOM 1664 N N . SER A 1 214 ? 16.341 -4.962 -16.950 1.00 90.88 214 SER A N 1
ATOM 1665 C CA . SER A 1 214 ? 17.622 -5.217 -17.618 1.00 90.88 214 SER A CA 1
ATOM 1666 C C . SER A 1 214 ? 17.542 -4.963 -19.126 1.00 90.88 214 SER A C 1
ATOM 1668 O O . SER A 1 214 ? 18.404 -4.277 -19.669 1.00 90.88 214 SER A O 1
ATOM 1670 N N . LYS A 1 215 ? 16.468 -5.412 -19.792 1.00 90.00 215 LYS A N 1
ATOM 1671 C CA . LYS A 1 215 ? 16.247 -5.173 -21.234 1.00 90.00 215 LYS A CA 1
ATOM 1672 C C . LYS A 1 215 ? 16.128 -3.691 -21.589 1.00 90.00 215 LYS A C 1
ATOM 1674 O O . LYS A 1 215 ? 16.416 -3.315 -22.721 1.00 90.00 215 LYS A O 1
ATOM 1679 N N . LEU A 1 216 ? 15.686 -2.870 -20.640 1.00 87.44 216 LEU A N 1
ATOM 1680 C CA . LEU A 1 216 ? 15.510 -1.430 -20.814 1.00 87.44 216 LEU A CA 1
ATOM 1681 C C . LEU A 1 216 ? 16.760 -0.625 -20.465 1.00 87.44 216 LEU A C 1
ATOM 1683 O O . LEU A 1 216 ? 16.808 0.556 -20.788 1.00 87.44 216 LEU A O 1
ATOM 1687 N N . THR A 1 217 ? 17.757 -1.233 -19.817 1.00 81.94 217 THR A N 1
ATOM 1688 C CA . THR A 1 217 ? 19.021 -0.568 -19.486 1.00 81.94 217 THR A CA 1
ATOM 1689 C C . THR A 1 217 ? 19.903 -0.556 -20.737 1.00 81.94 217 THR A C 1
ATOM 1691 O O . THR A 1 217 ? 20.434 -1.606 -21.108 1.00 81.94 217 THR A O 1
ATOM 1694 N N . PRO A 1 218 ? 20.081 0.584 -21.429 1.00 69.69 218 PRO A N 1
ATOM 1695 C CA . PRO A 1 218 ? 20.904 0.614 -22.626 1.00 69.69 218 PRO A CA 1
ATOM 1696 C C . PRO A 1 218 ? 22.361 0.446 -22.203 1.00 69.69 218 PRO A C 1
ATOM 1698 O O . PRO A 1 218 ? 22.884 1.237 -21.418 1.00 69.69 218 PRO A O 1
ATOM 1701 N N . ILE A 1 219 ? 23.033 -0.575 -22.730 1.00 63.22 219 ILE A N 1
ATOM 1702 C CA . ILE A 1 219 ? 24.491 -0.652 -22.651 1.00 63.22 219 ILE A CA 1
ATOM 1703 C C . ILE A 1 219 ? 25.017 0.557 -23.439 1.00 63.22 219 ILE A C 1
ATOM 1705 O O . ILE A 1 219 ? 24.591 0.731 -24.588 1.00 63.22 219 ILE A O 1
ATOM 1709 N N . PRO A 1 220 ? 25.892 1.409 -22.869 1.00 60.09 220 PRO A N 1
ATOM 1710 C CA . PRO A 1 220 ? 26.494 2.496 -23.624 1.00 60.09 220 PRO A CA 1
ATOM 1711 C C . PRO A 1 220 ? 27.155 1.899 -24.866 1.00 60.09 220 PRO A C 1
ATOM 1713 O O . PRO A 1 220 ? 28.071 1.082 -24.763 1.00 60.09 220 PRO A O 1
ATOM 1716 N N . GLN A 1 221 ? 26.624 2.257 -26.038 1.00 54.94 221 GLN A N 1
ATOM 1717 C CA . GLN A 1 221 ? 27.190 1.877 -27.326 1.00 54.94 221 GLN A CA 1
ATOM 1718 C C . GLN A 1 221 ? 28.662 2.285 -27.293 1.00 54.94 221 GLN A C 1
ATOM 1720 O O . GLN A 1 221 ? 28.970 3.446 -27.012 1.00 54.94 221 GLN A O 1
ATOM 1725 N N . SER A 1 222 ? 29.564 1.327 -27.515 1.00 59.06 222 SER A N 1
ATOM 1726 C CA . SER A 1 222 ? 30.992 1.600 -27.623 1.00 59.06 222 SER A CA 1
ATOM 1727 C C . SER A 1 222 ? 31.176 2.734 -28.623 1.00 59.06 222 SER A C 1
ATOM 1729 O O . SER A 1 222 ? 30.824 2.582 -29.795 1.00 59.06 222 SER A O 1
ATOM 1731 N N . VAL A 1 223 ? 31.676 3.874 -28.152 1.00 65.56 223 VAL A N 1
ATOM 1732 C CA . VAL A 1 223 ? 32.012 5.005 -29.015 1.00 65.56 223 VAL A CA 1
ATOM 1733 C C . VAL A 1 223 ? 32.956 4.459 -30.091 1.00 65.56 223 VAL A C 1
ATOM 1735 O O . VAL A 1 223 ? 33.964 3.848 -29.720 1.00 65.56 223 VAL A O 1
ATOM 1738 N N . PRO A 1 224 ? 32.641 4.571 -31.395 1.00 62.56 224 PRO A N 1
ATOM 1739 C CA . PRO A 1 224 ? 33.547 4.099 -32.428 1.00 62.56 224 PRO A CA 1
ATOM 1740 C C . PRO A 1 224 ? 34.882 4.817 -32.248 1.00 62.56 224 PRO A C 1
ATOM 1742 O O . PRO A 1 224 ? 34.944 6.045 -32.234 1.00 62.56 224 PRO A O 1
ATOM 1745 N N . ASN A 1 225 ? 35.929 4.020 -32.036 1.00 62.03 225 ASN A N 1
ATOM 1746 C CA . ASN A 1 225 ? 37.298 4.486 -31.888 1.00 62.03 225 ASN A CA 1
ATOM 1747 C C . ASN A 1 225 ? 37.639 5.341 -33.121 1.00 62.03 225 ASN A C 1
ATOM 1749 O O . ASN A 1 225 ? 37.586 4.797 -34.230 1.00 62.03 225 ASN A O 1
ATOM 1753 N N . PRO A 1 226 ? 37.931 6.649 -32.986 1.00 64.12 226 PRO A N 1
ATOM 1754 C CA . PRO A 1 226 ? 38.370 7.436 -34.122 1.00 64.12 226 PRO A CA 1
ATOM 1755 C C . PRO A 1 226 ? 39.737 6.893 -34.533 1.00 64.12 226 PRO A C 1
ATOM 1757 O O . PRO A 1 226 ? 40.751 7.147 -33.886 1.00 64.12 226 PRO A O 1
ATOM 1760 N N . ALA A 1 227 ? 39.744 6.068 -35.579 1.00 64.50 227 ALA A N 1
ATOM 1761 C CA . ALA A 1 227 ? 40.967 5.621 -36.210 1.00 64.50 227 ALA A CA 1
ATOM 1762 C C . ALA A 1 227 ? 41.775 6.863 -36.602 1.00 64.50 227 ALA A C 1
ATOM 1764 O O . ALA A 1 227 ? 41.270 7.750 -37.291 1.00 64.50 227 ALA A O 1
ATOM 1765 N N . PHE A 1 228 ? 43.011 6.913 -36.107 1.00 59.19 228 PHE A N 1
ATOM 1766 C CA . PHE A 1 228 ? 44.031 7.876 -36.491 1.00 59.19 228 PHE A CA 1
ATOM 1767 C C . PHE A 1 228 ? 44.067 8.035 -38.021 1.00 59.19 228 PHE A C 1
ATOM 1769 O O . PHE A 1 228 ? 44.134 7.045 -38.754 1.00 59.19 228 PHE A O 1
ATOM 1776 N N . SER A 1 229 ? 44.029 9.277 -38.496 1.00 56.75 229 SER A N 1
ATOM 1777 C CA . SER A 1 229 ? 44.411 9.684 -39.852 1.00 56.75 229 SER A CA 1
ATOM 1778 C C . SER A 1 229 ? 45.175 10.992 -39.767 1.00 56.75 229 SER A C 1
ATOM 1780 O O . SER A 1 229 ? 44.757 11.847 -38.954 1.00 56.75 229 SER A O 1
#

Nearest PDB structures (foldseek):
  8h3r-assembly1_B  TM=7.218E-01  e=9.740E-03  Homo sapiens
  8vpq-assembly1_B  TM=6.988E-01  e=7.235E-03  Homo sapiens
  7mk3-assembly1_B  TM=5.203E-01  e=3.199E-02  Arabidopsis thaliana
  7tac-assembly1_A  TM=5.067E-01  e=4.570E-02  Arabidopsis thaliana

pLDDT: mean 71.27, std 23.38, range [27.3, 95.88]